Protein 6XD8 (pdb70)

Solvent-accessible surface area: 10687 Å² total

CATH classification: 3.10.50.40

B-factor: mean 24.96, std 9.46, range [11.81, 74.87]

Structure (mmCIF, N/CA/C/O backbone):
data_6XD8
#
_entry.id   6XD8
#
_cell.length_a   48.889
_cell.length_b   107.344
_cell.length_c   31.698
_cell.angle_alpha   90.000
_cell.angle_beta   90.000
_cell.angle_gamma   90.000
#
_symmetry.space_group_name_H-M   'P 21 21 2'
#
loop_
_entity.id
_entity.type
_entity.pdbx_description
1 polymer 'Foldase protein PrsA 1'
2 water water
#
loop_
_atom_site.group_PDB
_atom_site.id
_atom_site.type_symbol
_atom_site.label_atom_id
_atom_site.label_alt_id
_atom_site.label_comp_id
_atom_site.label_asym_id
_atom_site.label_entity_id
_atom_site.label_seq_id
_atom_site.pdbx_PDB_ins_code
_atom_site.Cartn_x
_atom_site.Cartn_y
_atom_site.Cartn_z
_atom_site.occupancy
_atom_site.B_iso_or_equiv
_atom_site.auth_seq_id
_atom_site.auth_comp_id
_atom_site.auth_asym_id
_atom_site.auth_atom_id
_atom_site.pdbx_PDB_model_num
ATOM 17 N N . LYS A 1 2 ? 13.081 31.321 21.016 1.00 26.71 130 LYS A N 1
ATOM 18 C CA . LYS A 1 2 ? 12.821 30.015 20.429 1.00 24.52 130 LYS A CA 1
ATOM 19 C C . LYS A 1 2 ? 11.354 29.632 20.570 1.00 23.22 130 LYS A C 1
ATOM 20 O O . LYS A 1 2 ? 10.679 30.057 21.503 1.00 25.19 130 LYS A O 1
ATOM 26 N N . PRO A 1 3 ? 10.821 28.795 19.652 1.00 21.96 131 PRO A N 1
ATOM 27 C CA . PRO A 1 3 ? 9.452 28.311 19.775 1.00 20.44 131 PRO A CA 1
ATOM 28 C C . PRO A 1 3 ? 9.342 27.414 21.013 1.00 18.19 131 PRO A C 1
ATOM 29 O O . PRO A 1 3 ? 10.323 26.798 21.388 1.00 17.74 131 PRO A O 1
ATOM 33 N N . GLU A 1 4 ? 8.174 27.398 21.647 1.00 18.51 132 GLU A N 1
ATOM 34 C CA . GLU A 1 4 ? 8.004 26.513 22.821 1.00 19.23 132 GLU A CA 1
ATOM 35 C C . GLU A 1 4 ? 7.935 25.057 22.354 1.00 16.00 132 GLU A C 1
ATOM 36 O O . GLU A 1 4 ? 7.372 24.768 21.268 1.00 17.42 132 GLU A O 1
ATOM 42 N N . ILE A 1 5 ? 8.552 24.183 23.139 1.00 13.83 133 ILE A N 1
ATOM 43 C CA . ILE A 1 5 ? 8.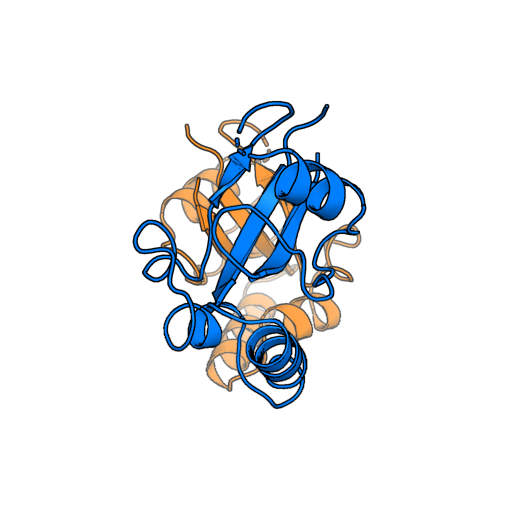492 22.717 22.915 1.00 14.23 133 ILE A CA 1
ATOM 44 C C . ILE A 1 5 ? 7.970 22.085 24.203 1.00 12.98 133 ILE A C 1
ATOM 45 O O . ILE A 1 5 ? 8.016 22.740 25.264 1.00 16.56 133 ILE A O 1
ATOM 50 N N . LYS A 1 6 ? 7.469 20.865 24.094 1.00 12.15 134 LYS A N 1
ATOM 51 C CA . LYS A 1 6 ? 6.994 20.110 25.273 1.00 12.41 134 LYS A CA 1
ATOM 52 C C . LYS A 1 6 ? 7.917 18.904 25.394 1.00 11.93 134 LYS A C 1
ATOM 53 O O . LYS A 1 6 ? 8.214 18.279 24.353 1.00 13.24 134 LYS A O 1
ATOM 59 N N . ALA A 1 7 ? 8.387 18.618 26.601 1.00 12.30 135 ALA A N 1
ATOM 60 C CA . ALA A 1 7 ? 9.308 17.478 26.768 1.00 12.09 135 ALA A CA 1
ATOM 61 C C . ALA A 1 7 ? 9.040 16.760 28.085 1.00 11.81 135 ALA A C 1
ATOM 62 O O . ALA A 1 7 ? 8.436 17.348 29.002 1.00 13.70 135 ALA A O 1
ATOM 64 N N . SER A 1 8 ? 9.449 15.496 28.108 1.00 12.14 136 SER A N 1
ATOM 65 C CA . SER A 1 8 ? 9.454 14.662 29.324 1.00 13.31 136 SER A CA 1
ATOM 66 C C . SER A 1 8 ? 10.910 14.311 29.604 1.00 12.16 136 SER A C 1
ATOM 67 O O . SER A 1 8 ? 11.723 14.345 28.666 1.00 12.64 136 SER A O 1
ATOM 70 N N . HIS A 1 9 ? 11.218 13.970 30.846 1.00 12.67 137 HIS A N 1
ATOM 71 C CA . HIS A 1 9 ? 12.595 13.500 31.114 1.00 12.20 137 HIS A CA 1
ATOM 72 C C . HIS A 1 9 ? 12.587 12.492 32.251 1.00 13.62 137 HIS A C 1
ATOM 73 O O . HIS A 1 9 ? 11.575 12.385 32.964 1.00 15.08 137 HIS A O 1
ATOM 80 N N . ILE A 1 10 ? 13.683 11.753 32.322 1.00 14.31 138 ILE A N 1
ATOM 81 C CA . ILE A 1 10 ? 13.980 10.795 33.417 1.00 14.86 138 ILE A CA 1
ATOM 82 C C . ILE A 1 10 ? 15.328 11.255 33.967 1.00 14.05 138 ILE A C 1
ATOM 83 O O . ILE A 1 10 ? 16.308 11.241 33.196 1.00 16.08 138 ILE A O 1
ATOM 88 N N . LEU A 1 11 ? 15.348 11.706 35.222 1.00 15.88 139 LEU A N 1
ATOM 89 C CA . LEU A 1 11 ? 16.590 12.228 35.861 1.00 16.32 139 LEU A CA 1
ATOM 90 C C . LEU A 1 11 ? 17.198 11.135 36.737 1.00 17.42 139 LEU A C 1
ATOM 91 O O . LEU A 1 11 ? 16.500 10.676 37.644 1.00 18.52 139 LEU A O 1
ATOM 96 N N . VAL A 1 12 ? 18.446 10.750 36.459 1.00 18.64 140 VAL A N 1
ATOM 97 C CA . VAL A 1 12 ? 19.137 9.691 37.254 1.00 20.62 140 VAL A CA 1
ATOM 98 C C . VAL A 1 12 ? 20.463 10.242 37.804 1.00 21.69 140 VAL A C 1
ATOM 99 O O . VAL A 1 12 ? 20.882 11.345 37.398 1.00 20.99 140 VAL A O 1
ATOM 103 N N . LYS A 1 13 ? 21.093 9.499 38.710 1.00 23.52 141 LYS A N 1
ATOM 104 C CA . LYS A 1 13 ? 22.297 9.996 39.425 1.00 25.88 141 LYS A CA 1
ATOM 105 C C . LYS A 1 13 ? 23.601 9.754 38.647 1.00 24.69 141 LYS A C 1
ATOM 106 O O . LYS A 1 13 ? 24.584 10.442 38.980 1.00 27.36 141 LYS A O 1
ATOM 112 N N . ASP A 1 14 ? 23.629 8.844 37.665 1.00 25.37 142 ASP A N 1
ATOM 113 C CA . ASP A 1 14 ? 24.908 8.543 36.955 1.00 27.02 142 ASP A CA 1
ATOM 114 C C . ASP A 1 14 ? 24.640 8.169 35.487 1.00 26.02 142 ASP A C 1
ATOM 115 O O . ASP A 1 14 ? 23.477 7.846 35.158 1.00 24.03 142 ASP A O 1
ATOM 120 N N . GLU A 1 15 ? 25.685 8.226 34.643 1.00 25.47 143 GLU A N 1
ATOM 121 C CA . GLU A 1 15 ? 25.551 8.006 33.171 1.00 26.08 143 GLU A CA 1
ATOM 122 C C . GLU A 1 15 ? 25.234 6.541 32.852 1.00 26.70 143 GLU A C 1
ATOM 123 O O . GLU A 1 15 ? 24.470 6.309 31.898 1.00 26.26 143 GLU A O 1
ATOM 129 N N . ALA A 1 16 ? 25.825 5.592 33.581 1.00 29.72 144 ALA A N 1
ATOM 130 C CA . ALA A 1 16 ? 25.540 4.161 33.313 1.00 33.15 144 ALA A CA 1
ATOM 131 C C . ALA A 1 16 ? 24.043 3.894 33.513 1.00 30.92 144 ALA A C 1
ATOM 132 O O . ALA A 1 16 ? 23.451 3.142 32.699 1.00 34.40 144 ALA A O 1
ATOM 134 N N . THR A 1 17 ? 23.448 4.504 34.544 1.00 28.58 145 THR A N 1
ATOM 135 C CA . THR A 1 17 ? 22.003 4.297 34.826 1.00 25.82 145 THR A CA 1
ATOM 136 C C . THR A 1 17 ? 21.188 4.924 33.691 1.00 22.52 145 THR A C 1
ATOM 137 O O . THR A 1 17 ? 20.163 4.337 33.302 1.00 24.72 145 THR A O 1
ATOM 141 N N . ALA A 1 18 ? 21.638 6.069 33.174 1.00 22.01 146 ALA A N 1
ATOM 142 C CA . ALA A 1 18 ? 20.925 6.735 32.059 1.00 21.03 146 ALA A CA 1
ATOM 143 C C . ALA A 1 18 ? 20.981 5.844 30.806 1.00 21.62 146 ALA A C 1
ATOM 144 O O . ALA A 1 18 ? 19.946 5.711 30.144 1.00 23.17 146 ALA A O 1
ATOM 146 N N . LYS A 1 19 ? 22.144 5.264 30.489 1.00 23.29 147 LYS A N 1
ATOM 147 C CA . LYS A 1 19 ? 22.260 4.371 29.297 1.00 25.78 147 LYS A CA 1
ATOM 148 C C . LYS A 1 19 ? 21.352 3.143 29.485 1.00 25.64 147 LYS A C 1
ATOM 149 O O . LYS A 1 19 ? 20.739 2.696 28.484 1.00 25.24 147 LYS A O 1
ATOM 155 N N . LYS A 1 20 ? 21.256 2.633 30.718 1.00 25.17 148 LYS A N 1
ATOM 156 C CA . LYS A 1 20 ? 20.388 1.468 31.033 1.00 27.23 148 LYS A CA 1
ATOM 157 C C . LYS A 1 20 ? 18.926 1.852 30.780 1.00 21.18 148 LYS A C 1
ATOM 158 O O . LYS A 1 20 ? 18.211 1.051 30.150 1.00 22.68 148 LYS A O 1
ATOM 164 N N . VAL A 1 21 ? 18.498 3.023 31.265 1.00 20.20 149 VAL A N 1
ATOM 165 C CA . VAL A 1 21 ? 17.098 3.510 31.049 1.00 20.63 149 VAL A CA 1
ATOM 166 C C . VAL A 1 21 ? 16.831 3.602 29.541 1.00 19.16 149 VAL A C 1
ATOM 167 O O . VAL A 1 21 ? 15.772 3.114 29.088 1.00 19.56 149 VAL A O 1
ATOM 171 N N . LYS A 1 22 ? 17.764 4.197 28.797 1.00 19.57 150 LYS A N 1
ATOM 172 C CA . LYS A 1 22 ? 17.639 4.364 27.323 1.00 21.51 150 LYS A CA 1
ATOM 173 C C . LYS A 1 22 ? 17.437 2.993 26.662 1.00 20.99 150 LYS A C 1
ATOM 174 O O . LYS A 1 22 ? 16.562 2.877 25.782 1.00 22.73 150 LYS A O 1
ATOM 180 N N . GLU A 1 23 ? 18.201 1.986 27.087 1.00 23.24 151 GLU A N 1
ATOM 181 C CA . GLU A 1 23 ? 18.098 0.642 26.463 1.00 24.34 151 GLU A CA 1
ATOM 182 C C . GLU A 1 23 ? 16.763 -0.020 26.839 1.00 22.12 151 GLU A C 1
ATOM 183 O O . GLU A 1 23 ? 16.155 -0.677 25.970 1.00 22.30 151 GLU A O 1
ATOM 189 N N A GLU A 1 24 ? 16.316 0.164 28.086 0.60 19.83 152 GLU A N 1
ATOM 190 N N B GLU A 1 24 ? 16.311 0.173 28.083 0.40 20.88 152 GLU A N 1
ATOM 191 C CA A GLU A 1 24 ? 15.045 -0.451 28.559 0.60 19.96 152 GLU A CA 1
ATOM 192 C CA B GLU A 1 24 ? 15.047 -0.458 28.550 0.40 21.16 152 GLU A CA 1
ATOM 193 C C A GLU A 1 24 ? 13.847 0.141 27.800 0.60 18.90 152 GLU A C 1
ATOM 194 C C B GLU A 1 24 ? 13.848 0.135 27.794 0.40 19.42 152 GLU A C 1
ATOM 195 O O A GLU A 1 24 ? 12.823 -0.557 27.697 0.60 19.39 152 GLU A O 1
ATOM 196 O O B GLU A 1 24 ? 12.825 -0.566 27.686 0.40 19.60 152 GLU A O 1
ATOM 207 N N . LEU A 1 25 ? 13.964 1.370 27.290 1.00 18.55 153 LEU A N 1
ATOM 208 C CA . LEU A 1 25 ? 12.853 1.991 26.509 1.00 18.79 153 LEU A CA 1
ATOM 209 C C . LEU A 1 25 ? 12.597 1.177 25.231 1.00 19.30 153 LEU A C 1
ATOM 210 O O . LEU A 1 25 ? 11.480 1.272 24.683 1.00 20.66 153 LEU A O 1
ATOM 215 N N . GLY A 1 26 ? 13.592 0.408 24.780 1.00 19.14 154 GLY A N 1
ATOM 216 C CA . GLY A 1 26 ? 13.433 -0.433 23.576 1.00 20.14 154 GLY A CA 1
ATOM 217 C C . GLY A 1 26 ? 13.208 -1.894 23.927 1.00 20.27 154 GLY A C 1
ATOM 218 O O . GLY A 1 26 ? 13.246 -2.735 22.999 1.00 22.07 154 GLY A O 1
ATOM 219 N N . GLN A 1 27 ? 12.968 -2.188 25.210 1.00 20.23 155 GLN A N 1
ATOM 220 C CA . GLN A 1 27 ? 12.767 -3.587 25.674 1.00 22.43 155 GLN A CA 1
ATOM 221 C C . GLN A 1 27 ? 11.319 -3.835 26.122 1.00 22.24 155 GLN A C 1
ATOM 222 O O . GLN A 1 27 ? 11.075 -4.894 26.748 1.00 23.07 155 GLN A O 1
ATOM 228 N N . GLY A 1 28 ? 10.382 -2.945 25.775 1.00 22.16 156 GLY A N 1
ATOM 229 C CA . GLY A 1 28 ? 8.956 -3.184 26.080 1.00 23.08 156 GLY A CA 1
ATOM 230 C C . GLY A 1 28 ? 8.375 -2.269 27.146 1.00 24.83 156 GLY A C 1
ATOM 231 O O . GLY A 1 28 ? 7.144 -2.312 27.313 1.00 29.04 156 GLY A O 1
ATOM 232 N N . LYS A 1 29 ? 9.207 -1.482 27.841 1.00 26.68 157 LYS A N 1
ATOM 233 C CA . LYS A 1 29 ? 8.723 -0.559 28.903 1.00 26.96 157 LYS A CA 1
ATOM 234 C C . LYS A 1 29 ? 8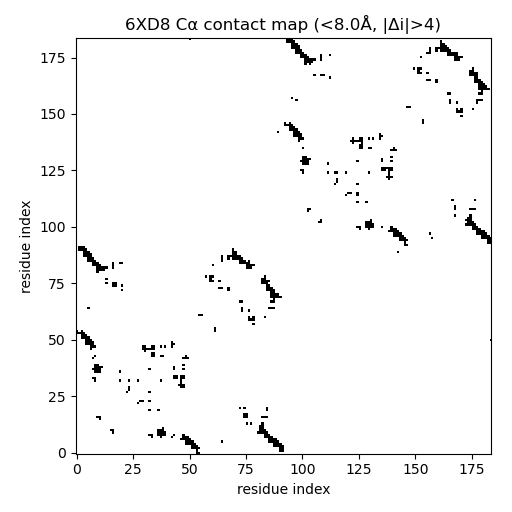.436 0.824 28.312 1.00 25.79 157 LYS A C 1
ATOM 235 O O . LYS A 1 29 ? 9.205 1.269 27.431 1.00 27.06 157 LYS A O 1
ATOM 241 N N . SER A 1 30 ? 7.377 1.477 28.802 1.00 24.08 158 SER A N 1
ATOM 242 C CA . SER A 1 30 ? 6.994 2.830 28.324 1.00 20.61 158 SER A CA 1
ATOM 243 C C . SER A 1 30 ? 7.828 3.899 29.037 1.00 19.98 158 SER A C 1
ATOM 244 O O . SER A 1 30 ? 8.335 3.648 30.151 1.00 21.06 158 SER A O 1
ATOM 247 N N . PHE A 1 31 ? 7.928 5.066 28.417 1.00 17.98 159 PHE A N 1
ATOM 248 C CA . PHE A 1 31 ? 8.657 6.200 29.031 1.00 16.71 159 PHE A CA 1
ATOM 249 C C . PHE A 1 31 ? 7.995 6.552 30.367 1.00 15.47 159 PHE A C 1
ATOM 250 O O . PHE A 1 31 ? 8.710 6.767 31.365 1.00 17.50 159 PHE A O 1
ATOM 258 N N . GLU A 1 32 ? 6.658 6.571 30.384 1.00 17.06 160 GLU A N 1
ATOM 259 C CA . GLU A 1 32 ? 5.894 6.953 31.604 1.00 18.16 160 GLU A CA 1
ATOM 260 C C . GLU A 1 32 ? 6.196 5.954 32.730 1.00 18.07 160 GLU A C 1
ATOM 261 O O . GLU A 1 32 ? 6.383 6.401 33.873 1.00 20.33 160 GLU A O 1
ATOM 267 N N . GLU A 1 33 ? 6.251 4.653 32.417 1.00 21.66 161 GLU A N 1
ATOM 268 C CA . GLU A 1 33 ? 6.548 3.614 33.444 1.00 24.27 161 GLU A CA 1
ATOM 269 C C . GLU A 1 33 ? 7.989 3.774 33.953 1.00 23.37 161 GLU A C 1
ATOM 270 O O . GLU A 1 33 ? 8.196 3.690 35.177 1.00 23.60 161 GLU A O 1
ATOM 276 N N . LEU A 1 34 ? 8.944 4.002 33.047 1.00 19.48 162 LEU A N 1
ATOM 277 C CA . LEU A 1 34 ? 10.369 4.122 33.460 1.00 19.40 162 LEU A CA 1
ATOM 278 C C . LEU A 1 34 ? 10.586 5.418 34.248 1.00 19.14 162 LEU A C 1
ATOM 279 O O . LEU A 1 34 ? 11.465 5.419 35.129 1.00 18.87 162 LEU A O 1
ATOM 284 N N . ALA A 1 35 ? 9.826 6.477 33.952 1.00 17.37 163 ALA A N 1
ATOM 285 C CA . ALA A 1 35 ? 9.974 7.721 34.738 1.00 17.24 163 ALA A CA 1
ATOM 286 C C . ALA A 1 35 ? 9.586 7.443 36.196 1.00 19.78 163 ALA A C 1
ATOM 287 O O . ALA A 1 35 ? 10.335 7.837 37.098 1.00 18.58 163 ALA A O 1
ATOM 289 N N . LYS A 1 36 ? 8.477 6.729 36.408 1.00 20.36 164 LYS A N 1
ATOM 290 C CA A LYS A 1 36 ? 7.994 6.413 37.779 0.50 22.95 164 LYS A CA 1
ATOM 291 C CA B LYS A 1 36 ? 7.990 6.408 37.777 0.50 22.95 164 LYS A CA 1
ATOM 292 C C . LYS A 1 36 ? 9.039 5.547 38.498 1.00 22.41 164 LYS A C 1
ATOM 293 O O . LYS A 1 36 ? 9.297 5.808 39.687 1.00 25.20 164 LYS A O 1
ATOM 304 N N . GLN A 1 37 ? 9.633 4.585 37.781 1.00 22.68 165 GLN A N 1
ATOM 305 C CA . GLN A 1 37 ? 10.622 3.634 38.367 1.00 23.63 165 GLN A CA 1
ATOM 306 C C . GLN A 1 37 ? 12.005 4.239 38.648 1.00 23.45 165 GLN A C 1
ATOM 307 O O . GLN A 1 37 ? 12.611 3.844 39.669 1.00 24.96 165 GLN A O 1
ATOM 313 N N . TYR A 1 38 ? 12.510 5.111 37.774 1.00 20.96 166 TYR A N 1
ATOM 314 C CA . TYR A 1 38 ? 13.918 5.585 37.877 1.00 21.90 166 TYR A CA 1
ATOM 315 C C . TYR A 1 38 ? 14.078 7.084 38.169 1.00 20.55 166 TYR A C 1
ATOM 316 O O . TYR A 1 38 ? 15.141 7.443 38.729 1.00 22.00 166 TYR A O 1
ATOM 325 N N . SER A 1 39 ? 13.114 7.932 37.786 1.00 18.47 167 SER A N 1
ATOM 326 C CA . SER A 1 39 ? 13.374 9.397 37.867 1.00 19.38 167 SER A CA 1
ATOM 327 C C . SER A 1 39 ? 13.534 9.901 39.306 1.00 22.44 167 SER A C 1
ATOM 328 O O . SER A 1 39 ? 12.728 9.527 40.178 1.00 23.21 167 SER A O 1
ATOM 331 N N . GLU A 1 40 ? 14.527 10.775 39.497 1.00 21.66 168 GLU A N 1
ATOM 332 C CA . GLU A 1 40 ? 14.823 11.442 40.792 1.00 24.79 168 GLU A CA 1
ATOM 333 C C . GLU A 1 40 ? 14.134 12.814 40.825 1.00 22.99 168 GLU A C 1
ATOM 334 O O . GLU A 1 40 ? 14.244 13.495 41.863 1.00 28.51 168 GLU A O 1
ATOM 340 N N . ASP A 1 41 ? 13.460 13.209 39.735 1.00 20.36 169 ASP A N 1
ATOM 341 C CA . ASP A 1 41 ? 12.779 14.534 39.685 1.00 20.43 169 ASP A CA 1
ATOM 342 C C . ASP A 1 41 ? 11.380 14.392 40.297 1.00 20.17 169 ASP A C 1
ATOM 343 O O . ASP A 1 41 ? 10.466 13.946 39.588 1.00 21.46 169 ASP A O 1
ATOM 348 N N . THR A 1 42 ? 11.224 14.805 41.557 1.00 24.51 170 THR A N 1
ATOM 349 C CA . THR A 1 42 ? 9.933 14.667 42.286 1.00 26.69 170 THR A CA 1
ATOM 350 C C . THR A 1 42 ? 8.794 15.369 41.533 1.00 26.85 170 THR A C 1
ATOM 351 O O . THR A 1 42 ? 7.676 14.823 41.521 1.00 33.51 170 THR A O 1
ATOM 355 N N . GLY A 1 43 ? 9.079 16.518 40.917 1.00 29.19 171 GLY A N 1
ATOM 356 C CA . GLY A 1 43 ? 8.049 17.333 40.246 1.00 29.91 171 GLY A CA 1
ATOM 357 C C . GLY A 1 43 ? 7.491 16.718 38.971 1.00 29.04 171 GLY A C 1
ATOM 358 O O . GLY A 1 43 ? 6.442 17.213 38.517 1.00 36.11 171 GLY A O 1
ATOM 359 N N . SER A 1 44 ? 8.123 15.675 38.413 1.00 23.74 172 SER A N 1
ATOM 360 C CA . SER A 1 44 ? 7.622 15.121 37.125 1.00 19.55 172 SER A CA 1
ATOM 361 C C . SER A 1 44 ? 7.532 13.589 37.140 1.00 19.94 172 SER A C 1
ATOM 362 O O . SER A 1 44 ? 6.898 13.051 36.222 1.00 19.83 172 SER A O 1
ATOM 365 N N . LYS A 1 45 ? 8.109 12.916 38.140 1.00 18.85 173 LYS A N 1
ATOM 366 C CA . LYS A 1 45 ? 8.111 11.423 38.130 1.00 22.77 173 LYS A CA 1
ATOM 367 C C . LYS A 1 45 ? 6.684 10.870 38.283 1.00 23.93 173 LYS A C 1
ATOM 368 O O . LYS A 1 45 ? 6.478 9.723 37.871 1.00 27.28 173 LYS A O 1
ATOM 374 N N . GLU A 1 46 ? 5.748 11.665 38.818 1.00 25.84 174 GLU A N 1
ATOM 375 C CA . GLU A 1 46 ? 4.328 11.267 39.046 1.00 28.34 174 GLU A CA 1
ATOM 376 C C . GLU A 1 46 ? 3.474 11.674 37.837 1.00 26.29 174 GLU A C 1
ATOM 377 O O . GLU A 1 46 ? 2.244 11.457 37.891 1.00 27.94 174 GLU A O 1
ATOM 383 N N . LYS A 1 47 ? 4.107 12.245 36.804 1.00 21.99 175 LYS A N 1
ATOM 384 C CA . LYS A 1 47 ?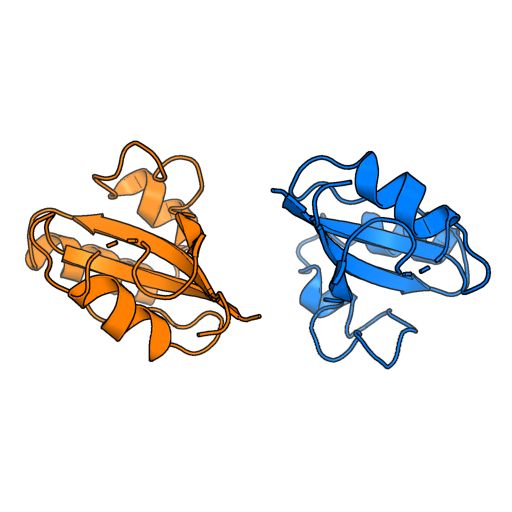 3.418 12.737 35.578 1.00 22.45 175 LYS A CA 1
ATOM 385 C C . LYS A 1 47 ? 4.049 12.111 34.328 1.00 18.54 175 LYS A C 1
ATOM 386 O O . LYS A 1 47 ? 4.034 12.777 33.265 1.00 19.14 175 LYS A O 1
ATOM 392 N N . GLY A 1 48 ? 4.615 10.907 34.448 1.00 20.13 176 GLY A N 1
ATOM 393 C CA . GLY A 1 48 ? 5.260 10.271 33.285 1.00 20.09 176 GLY A CA 1
ATOM 394 C C . GLY A 1 48 ? 6.502 11.031 32.834 1.00 18.09 176 GLY A C 1
ATOM 395 O O . GLY A 1 48 ? 6.951 10.791 31.699 1.00 23.32 176 GLY A O 1
ATOM 396 N N . GLY A 1 49 ? 7.049 11.893 33.700 1.00 18.41 177 GLY A N 1
ATOM 397 C CA . GLY A 1 49 ? 8.255 12.685 33.380 1.00 18.28 177 GLY A CA 1
ATOM 398 C C . GLY A 1 49 ? 7.944 13.976 32.633 1.00 15.26 177 GLY A C 1
ATOM 399 O O . GLY A 1 49 ? 8.894 14.700 32.288 1.00 14.39 177 GLY A O 1
ATOM 400 N N . ASP A 1 50 ? 6.667 14.288 32.429 1.00 15.46 178 ASP A N 1
ATOM 401 C CA . ASP A 1 50 ? 6.292 15.505 31.655 1.00 15.08 178 ASP A CA 1
ATOM 402 C C . ASP A 1 50 ? 6.732 16.782 32.382 1.00 15.64 178 ASP A C 1
ATOM 403 O O . ASP A 1 50 ? 6.450 16.913 33.586 1.00 18.25 178 ASP A O 1
ATOM 408 N N . LEU A 1 51 ? 7.363 17.700 31.640 1.00 14.75 179 LEU A N 1
ATOM 409 C CA . LEU A 1 51 ? 7.818 19.015 32.169 1.00 14.67 179 LEU A CA 1
ATOM 410 C C . LEU A 1 51 ? 6.916 20.124 31.630 1.00 15.39 179 LEU A C 1
ATOM 411 O O . LEU A 1 51 ? 7.102 21.279 32.037 1.00 17.71 179 LEU A O 1
ATOM 416 N N . GLY A 1 52 ? 5.998 19.779 30.727 1.00 16.65 180 GLY A N 1
ATOM 417 C CA . GLY A 1 52 ? 5.116 20.785 30.112 1.00 16.56 180 GLY A CA 1
ATOM 418 C C . GLY A 1 52 ? 5.820 21.554 29.006 1.00 14.03 180 GLY A C 1
ATOM 419 O O . GLY A 1 52 ? 6.914 21.139 28.579 1.00 13.52 180 GLY A O 1
ATOM 420 N N . P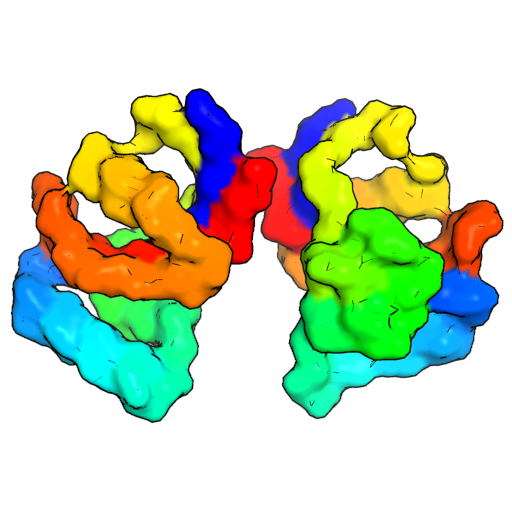HE A 1 53 ? 5.169 22.601 28.511 1.00 15.73 181 PHE A N 1
ATOM 421 C CA . PHE A 1 53 ? 5.731 23.471 27.451 1.00 15.21 181 PHE A CA 1
ATOM 422 C C . PHE A 1 53 ? 6.731 24.446 28.053 1.00 15.65 181 PHE A C 1
ATOM 423 O O . PHE A 1 53 ? 6.465 25.015 29.142 1.00 17.74 181 PHE A O 1
ATOM 431 N N . PHE A 1 54 ? 7.826 24.660 27.331 1.00 15.62 182 PHE A N 1
ATOM 432 C CA . PHE A 1 54 ? 8.827 25.661 27.772 1.00 15.86 182 PHE A CA 1
ATOM 433 C C . PHE A 1 54 ? 9.562 26.219 26.557 1.00 16.00 182 PHE A C 1
ATOM 434 O O . PHE A 1 54 ? 9.584 25.565 25.494 1.00 15.53 182 PHE A O 1
ATOM 442 N N . GLY A 1 55 ? 10.116 27.418 26.728 1.00 17.20 183 GLY A N 1
ATOM 443 C CA . GLY A 1 55 ? 10.939 28.067 25.697 1.00 17.64 183 GLY A CA 1
ATOM 444 C C . GLY A 1 55 ? 12.337 28.352 26.208 1.00 17.75 183 GLY A C 1
ATOM 445 O O . GLY A 1 55 ? 12.742 27.761 27.234 1.00 18.17 183 GLY A O 1
ATOM 446 N N . ALA A 1 56 ? 13.037 29.262 25.532 1.00 20.44 184 ALA A N 1
ATOM 447 C CA . ALA A 1 56 ? 14.428 29.596 25.908 1.00 22.83 184 ALA A CA 1
ATOM 448 C C . ALA A 1 56 ? 14.474 30.188 27.320 1.00 22.57 184 ALA A C 1
ATOM 449 O O . ALA A 1 56 ? 13.559 30.959 27.677 1.00 24.51 184 ALA A O 1
ATOM 451 N N . GLY A 1 57 ? 15.481 29.782 28.099 1.00 22.70 185 GLY A N 1
ATOM 452 C CA . GLY A 1 57 ? 15.739 30.341 29.440 1.00 24.67 185 GLY A CA 1
ATOM 453 C C . GLY A 1 57 ? 14.843 29.787 30.535 1.00 24.14 185 GLY A C 1
ATOM 454 O O . GLY A 1 57 ? 14.935 30.301 31.668 1.00 29.23 185 GLY A O 1
ATOM 455 N N . LYS A 1 58 ? 14.030 28.770 30.241 1.00 23.88 186 LYS A N 1
ATOM 456 C CA . LYS A 1 58 ? 13.124 28.191 31.272 1.00 24.27 186 LYS A CA 1
ATOM 457 C C . LYS A 1 58 ? 13.799 27.013 31.980 1.00 27.98 186 LYS A C 1
ATOM 458 O O . LYS A 1 58 ? 13.517 26.780 33.150 1.00 27.05 186 LYS A O 1
ATOM 472 N N . VAL A 1 60 ? 17.598 24.685 32.668 1.00 20.51 188 VAL A N 1
ATOM 473 C CA . VAL A 1 60 ? 19.045 24.860 32.716 1.00 19.93 188 VAL A CA 1
ATOM 474 C C . VAL A 1 60 ? 19.620 24.661 31.306 1.00 18.21 188 VAL A C 1
ATOM 475 O O . VAL A 1 60 ? 19.097 23.826 30.562 1.00 16.22 188 VAL A O 1
ATOM 479 N N . LYS A 1 61 ? 20.689 25.391 30.988 1.00 21.12 189 LYS A N 1
ATOM 480 C CA . LYS A 1 61 ? 21.301 25.420 29.629 1.00 23.11 189 LYS A CA 1
ATOM 481 C C . LYS A 1 61 ? 21.581 24.019 29.075 1.00 22.40 189 LYS A C 1
ATOM 482 O O . LYS A 1 61 ? 21.235 23.781 27.905 1.00 21.84 189 LYS A O 1
ATOM 488 N N . GLU A 1 62 ? 22.223 23.149 29.857 1.00 21.13 190 GLU A N 1
ATOM 489 C CA . GLU A 1 62 ? 22.584 21.797 29.347 1.00 21.14 190 GLU A CA 1
ATOM 490 C C . GLU A 1 62 ? 21.318 21.070 28.867 1.00 18.57 190 GLU A C 1
ATOM 491 O O . GLU A 1 62 ? 21.372 20.388 27.825 1.00 18.93 190 GLU A O 1
ATOM 497 N N . PHE A 1 63 ? 20.216 21.231 29.599 1.00 17.07 191 PHE A N 1
ATOM 498 C CA . PHE A 1 63 ? 18.943 20.554 29.248 1.00 15.84 191 PHE A CA 1
ATOM 499 C C . PHE A 1 63 ? 18.343 21.220 28.003 1.00 14.94 191 PHE A C 1
ATOM 500 O O . PHE A 1 63 ? 17.958 20.521 27.045 1.00 14.86 191 PHE A O 1
ATOM 508 N N . GLU A 1 64 ? 18.286 22.549 28.015 1.00 15.30 192 GLU A N 1
ATOM 509 C CA . GLU A 1 64 ? 17.717 23.314 26.877 1.00 15.72 192 GLU A CA 1
ATOM 510 C C . GLU A 1 64 ? 18.472 22.965 25.590 1.00 15.41 192 GLU A C 1
ATOM 511 O O . GLU A 1 64 ? 17.812 22.676 24.581 1.00 17.50 192 GLU A O 1
ATOM 517 N N . ASP A 1 65 ? 19.803 23.030 25.622 1.00 16.94 193 ASP A N 1
ATOM 518 C CA . ASP A 1 65 ? 20.617 22.764 24.405 1.00 20.23 193 ASP A CA 1
ATOM 519 C C . ASP A 1 65 ? 20.293 21.379 23.838 1.00 20.19 193 ASP A C 1
ATOM 520 O O . ASP A 1 65 ? 20.097 21.276 22.615 1.00 20.14 193 ASP A O 1
ATOM 525 N N . ALA A 1 66 ? 20.263 20.357 24.695 1.00 18.28 194 ALA A N 1
ATOM 526 C CA . ALA A 1 66 ? 20.003 18.976 24.225 1.00 18.71 194 ALA A CA 1
ATOM 527 C C . AL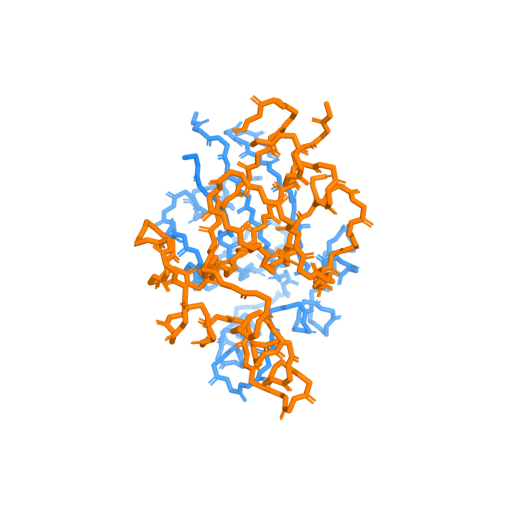A A 1 66 ? 18.574 18.852 23.690 1.00 18.03 194 ALA A C 1
ATOM 528 O O . ALA A 1 66 ? 18.379 18.214 22.642 1.00 20.21 194 ALA A O 1
ATOM 530 N N . ALA A 1 67 ? 17.614 19.457 24.384 1.00 14.39 195 ALA A N 1
ATOM 531 C CA . ALA A 1 67 ? 16.196 19.298 23.992 1.00 13.78 195 ALA A CA 1
ATOM 532 C C . ALA A 1 67 ? 15.945 19.920 22.614 1.00 14.47 195 ALA A C 1
ATOM 533 O O . ALA A 1 67 ? 15.203 19.308 21.819 1.00 16.53 195 ALA A O 1
ATOM 535 N N . TYR A 1 68 ? 16.562 21.068 22.326 1.00 16.34 196 TYR A N 1
ATOM 536 C CA . TYR A 1 68 ? 16.293 21.770 21.040 1.00 16.77 196 TYR A CA 1
ATOM 537 C C . TYR A 1 68 ? 17.018 21.098 19.865 1.00 20.23 196 TYR A C 1
ATOM 538 O O . TYR A 1 68 ? 16.738 21.494 18.721 1.00 23.97 196 TYR A O 1
ATOM 547 N N . LYS A 1 69 ? 17.877 20.110 20.137 1.00 20.37 197 LYS A N 1
ATOM 548 C CA . LYS A 1 69 ? 18.569 19.347 19.064 1.00 22.61 197 LYS A CA 1
ATOM 549 C C . LYS A 1 69 ? 17.760 18.090 18.717 1.00 20.55 197 LYS A C 1
ATOM 550 O O . LYS A 1 69 ? 18.045 17.480 17.669 1.00 22.89 197 LYS A O 1
ATOM 556 N N . LEU A 1 70 ? 16.787 17.721 19.556 1.00 18.16 198 LEU A N 1
ATOM 557 C CA . LEU A 1 70 ? 16.009 16.474 19.329 1.00 18.06 198 LEU A CA 1
ATOM 558 C C . LEU A 1 70 ? 14.889 16.692 18.309 1.00 18.71 198 LEU A C 1
ATOM 559 O O . LEU A 1 70 ? 14.333 17.810 18.241 1.00 21.57 198 LEU A O 1
ATOM 564 N N . LYS A 1 71 ? 14.591 15.642 17.542 1.00 20.65 199 LYS A N 1
ATOM 565 C CA . LYS A 1 71 ? 13.428 15.637 16.626 1.00 22.57 199 LYS A CA 1
ATOM 566 C C . LYS A 1 71 ? 12.213 15.236 17.472 1.00 20.79 199 LYS A C 1
ATOM 567 O O . LYS A 1 71 ? 12.418 14.731 18.600 1.00 20.72 199 LYS A O 1
ATOM 573 N N . LYS A 1 72 ? 11.002 15.449 16.961 1.00 22.32 200 LYS A N 1
ATOM 574 C CA . LYS A 1 72 ? 9.787 15.077 17.729 1.00 21.15 200 LYS A CA 1
ATOM 575 C C . LYS A 1 72 ? 9.816 13.574 18.059 1.00 20.73 200 LYS A C 1
ATOM 576 O O . LYS A 1 72 ? 10.071 12.762 17.148 1.00 24.16 200 LYS A O 1
ATOM 582 N N . ASP A 1 73 ? 9.588 13.251 19.336 1.00 19.69 201 ASP A N 1
ATOM 583 C CA . ASP A 1 73 ? 9.518 11.870 19.891 1.00 20.99 201 ASP A CA 1
ATOM 584 C C . ASP A 1 73 ? 10.910 11.241 20.009 1.00 19.64 201 ASP A C 1
ATOM 585 O O . ASP A 1 73 ? 10.987 10.117 20.548 1.00 20.42 201 ASP A O 1
ATOM 590 N N . GLU A 1 74 ? 11.962 11.939 19.564 1.00 18.96 202 GLU A N 1
ATOM 591 C CA . GLU A 1 74 ? 13.335 11.386 19.691 1.00 20.08 202 GLU A CA 1
ATOM 592 C C . GLU A 1 74 ? 13.735 11.365 21.170 1.00 18.44 202 GLU A C 1
ATOM 593 O O . GLU A 1 74 ? 13.386 12.313 21.912 1.00 18.40 202 GLU A O 1
ATOM 599 N N . VAL A 1 75 ? 14.413 10.295 21.581 1.00 19.47 203 VAL A N 1
ATOM 600 C CA . VAL A 1 75 ? 14.908 10.165 22.977 1.00 19.42 203 VAL A CA 1
ATOM 601 C C . VAL A 1 75 ? 16.419 10.420 22.959 1.00 17.58 203 VAL A C 1
ATOM 602 O O . VAL A 1 75 ? 17.133 9.808 22.134 1.00 19.75 203 VAL A O 1
ATOM 606 N N . SER A 1 76 ? 16.878 11.296 23.844 1.00 17.06 204 SER A N 1
ATOM 607 C CA . SER A 1 76 ? 18.305 11.691 23.900 1.00 17.75 204 SER A CA 1
ATOM 608 C C . SER A 1 76 ? 19.166 10.578 24.482 1.00 19.83 204 SER A C 1
ATOM 609 O O . SER A 1 76 ? 18.625 9.654 25.123 1.00 19.69 204 SER A O 1
ATOM 612 N N . GLU A 1 77 ? 20.468 10.696 24.228 1.00 21.24 205 GLU A N 1
ATOM 613 C CA . GLU A 1 77 ? 21.480 9.909 24.958 1.00 22.98 205 GLU A CA 1
ATOM 614 C C . GLU A 1 77 ? 21.579 10.601 26.314 1.00 20.70 205 GLU A C 1
ATOM 615 O O . GLU A 1 77 ? 20.936 11.628 26.527 1.00 18.99 205 GLU A O 1
ATOM 621 N N . PRO A 1 78 ? 22.321 10.061 27.298 1.00 21.05 206 PRO A N 1
ATOM 622 C CA . PRO A 1 78 ? 22.447 10.731 28.593 1.00 20.97 206 PRO A CA 1
ATOM 623 C C . PRO A 1 78 ? 22.964 12.170 28.447 1.00 20.03 206 PRO A C 1
ATOM 624 O O . PRO A 1 78 ? 23.943 12.386 27.747 1.00 23.15 206 PRO A O 1
ATOM 628 N N . VAL A 1 79 ? 22.283 13.107 29.11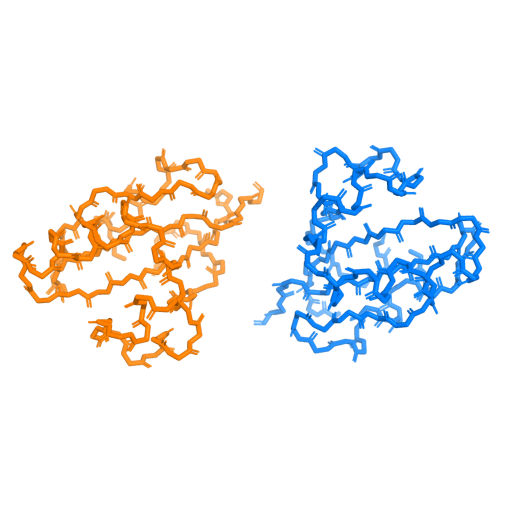0 1.00 17.49 207 VAL A N 1
ATOM 629 C CA . VAL A 1 79 ? 22.645 14.554 29.095 1.00 17.69 207 VAL A CA 1
ATOM 630 C C . VAL A 1 79 ? 23.009 14.948 30.528 1.00 17.43 207 VAL A C 1
ATOM 631 O O . VAL A 1 79 ? 22.137 14.842 31.405 1.00 18.07 207 VAL A O 1
ATOM 635 N N . LYS A 1 80 ? 24.252 15.380 30.749 1.00 19.28 208 LYS A N 1
ATOM 636 C CA . LYS A 1 80 ? 24.688 15.774 32.110 1.00 22.10 208 LYS A CA 1
ATOM 637 C C . LYS A 1 80 ? 24.273 17.221 32.388 1.00 20.73 208 LYS A C 1
ATOM 638 O O . LYS A 1 80 ? 24.437 18.077 31.495 1.00 22.97 208 LYS A O 1
ATOM 644 N N . SER A 1 81 ? 23.728 17.455 33.582 1.00 20.54 209 SER A N 1
ATOM 645 C CA . SER A 1 81 ? 23.425 18.819 34.084 1.00 20.24 209 SER A CA 1
ATOM 646 C C . SER A 1 81 ? 23.858 18.856 35.548 1.00 20.28 209 SER A C 1
ATOM 647 O O . SER A 1 81 ? 24.360 17.820 36.041 1.00 21.92 209 SER A O 1
ATOM 650 N N . GLN A 1 82 ? 23.629 19.984 36.219 1.00 22.12 210 GLN A N 1
ATOM 651 C CA . GLN A 1 82 ? 23.987 20.122 37.655 1.00 26.02 210 GLN A CA 1
ATOM 652 C C . GLN A 1 82 ? 23.070 19.235 38.509 1.00 24.26 210 GLN A C 1
ATOM 653 O O . GLN A 1 82 ? 23.393 19.024 39.689 1.00 28.91 210 GLN A O 1
ATOM 659 N N . PHE A 1 83 ? 21.983 18.724 37.924 1.00 22.77 211 PHE A N 1
ATOM 660 C CA . PHE A 1 83 ? 20.990 17.906 38.673 1.00 24.23 211 PHE A CA 1
ATOM 661 C C . PHE A 1 83 ? 21.290 16.410 38.533 1.00 24.93 211 PHE A C 1
ATOM 662 O O . PHE A 1 83 ? 20.721 15.628 39.321 1.00 25.88 211 PHE A O 1
ATOM 670 N N . GLY A 1 84 ? 22.152 16.037 37.577 1.00 22.81 212 GLY A N 1
ATOM 671 C CA . GLY A 1 84 ? 22.512 14.625 37.330 1.00 23.41 212 GLY A CA 1
ATOM 672 C C . GLY A 1 84 ? 22.513 14.304 35.846 1.00 21.16 212 GLY A C 1
ATOM 673 O O . GLY A 1 84 ? 22.958 15.165 35.065 1.00 27.34 212 GLY A O 1
ATOM 674 N N . TYR A 1 85 ? 21.993 13.131 35.469 1.00 19.48 213 TYR A N 1
ATOM 675 C CA . TYR A 1 85 ? 21.951 12.712 34.046 1.00 18.04 213 TYR A CA 1
ATOM 676 C C . TYR A 1 85 ? 20.494 12.583 33.612 1.00 17.47 213 TYR A C 1
ATOM 677 O O . TYR A 1 85 ? 19.686 11.947 34.329 1.00 18.31 213 TYR A O 1
ATOM 686 N N . HIS A 1 86 ? 20.190 13.178 32.463 1.00 16.03 214 HIS A N 1
ATOM 687 C CA . HIS A 1 86 ? 18.809 13.189 31.935 1.00 14.20 214 HIS A CA 1
ATOM 688 C C . HIS A 1 86 ? 18.650 12.338 30.676 1.00 14.11 214 HIS A C 1
ATOM 689 O O . HIS A 1 86 ? 19.523 12.391 29.793 1.00 16.39 214 HIS A O 1
ATOM 696 N N . ILE A 1 87 ? 17.547 11.600 30.624 1.00 14.33 215 ILE A N 1
ATOM 697 C CA . ILE A 1 87 ? 17.066 10.998 29.351 1.00 14.43 215 ILE A CA 1
ATOM 698 C C . ILE A 1 87 ? 15.882 11.881 28.967 1.00 12.96 215 ILE A C 1
ATOM 699 O O . ILE A 1 87 ? 14.913 11.936 29.756 1.00 14.02 215 ILE A O 1
ATOM 704 N N . ILE A 1 88 ? 16.003 12.586 27.841 1.00 12.82 216 ILE A N 1
ATOM 705 C CA . ILE A 1 88 ? 14.994 13.592 27.410 1.00 12.36 216 ILE A CA 1
ATOM 706 C C . ILE A 1 88 ? 14.201 13.094 26.203 1.00 12.70 216 ILE A C 1
ATOM 707 O O . ILE A 1 88 ? 14.804 12.564 25.258 1.00 14.32 216 ILE A O 1
ATOM 712 N N . LYS A 1 89 ? 12.891 13.326 26.224 1.00 12.57 217 LYS A N 1
ATOM 713 C CA . LYS A 1 89 ? 12.042 13.011 25.051 1.00 13.43 217 LYS A CA 1
ATOM 714 C C . LYS A 1 89 ? 11.221 14.257 24.725 1.00 13.14 217 LYS A C 1
ATOM 715 O O . LYS A 1 89 ? 10.460 14.701 25.605 1.00 13.75 217 LYS A O 1
ATOM 721 N N . VAL A 1 90 ? 11.400 14.804 23.522 1.00 12.60 218 VAL A N 1
ATOM 722 C CA . VAL A 1 90 ? 10.579 15.969 23.090 1.00 12.38 218 VAL A CA 1
ATOM 723 C C . VAL A 1 90 ? 9.284 15.387 22.510 1.00 13.83 218 VAL A C 1
ATOM 724 O O . VAL A 1 90 ? 9.362 14.561 21.571 1.00 17.72 218 VAL A O 1
ATOM 728 N N . THR A 1 91 ? 8.141 15.769 23.086 1.00 13.28 219 THR A N 1
ATOM 729 C CA . THR A 1 91 ? 6.841 15.163 22.706 1.00 14.84 219 THR A CA 1
ATOM 730 C C . THR A 1 91 ? 6.036 16.103 21.803 1.00 14.89 219 THR A C 1
ATOM 731 O O . THR A 1 91 ? 5.064 15.622 21.206 1.00 19.98 219 THR A O 1
ATOM 735 N N . ASP A 1 92 ? 6.415 17.379 21.714 1.00 14.84 220 ASP A N 1
ATOM 736 C CA . ASP A 1 92 ? 5.667 18.303 20.824 1.00 17.75 220 ASP A CA 1
ATOM 737 C C . ASP A 1 92 ? 6.581 19.455 20.397 1.00 14.98 220 ASP A C 1
ATOM 738 O O . ASP A 1 92 ? 7.354 19.952 21.242 1.00 15.20 220 ASP A O 1
ATOM 743 N N . ILE A 1 93 ? 6.464 19.874 19.136 1.00 19.40 221 ILE A N 1
ATOM 744 C CA . ILE A 1 93 ? 7.271 21.004 18.585 1.00 22.69 221 ILE A CA 1
ATOM 745 C C . ILE A 1 93 ? 6.339 21.949 17.818 1.00 30.02 221 ILE A C 1
ATOM 746 O O . ILE A 1 93 ? 5.503 21.442 17.058 1.00 31.46 221 ILE A O 1
ATOM 751 N N . GLU A 1 94 ? 6.496 23.263 18.027 1.00 39.40 222 GLU A N 1
ATOM 752 C CA . GLU A 1 94 ? 5.704 24.314 17.324 1.00 45.77 222 GLU A CA 1
ATOM 753 C C . GLU A 1 94 ? 5.615 23.958 15.833 1.00 43.67 222 GLU A C 1
ATOM 754 O O . GLU A 1 94 ? 4.541 23.659 15.302 1.00 53.07 222 GLU A O 1
ATOM 773 N N . LYS B 1 2 ? -9.499 28.540 26.614 1.00 23.95 130 LYS B N 1
ATOM 774 C CA . LYS B 1 2 ? -9.340 27.214 27.190 1.00 24.71 130 LYS B CA 1
ATOM 775 C C . LYS B 1 2 ? -7.887 26.763 27.081 1.00 22.98 130 LYS B C 1
ATOM 776 O O . LYS B 1 2 ? -7.185 27.135 26.144 1.00 23.21 130 LYS B O 1
ATOM 782 N N . PRO B 1 3 ? -7.394 25.924 28.019 1.00 21.95 131 PRO B N 1
ATOM 783 C CA . PRO B 1 3 ? -6.042 25.383 27.913 1.00 19.87 131 PRO B CA 1
ATOM 784 C C . PRO B 1 3 ? -6.034 24.431 26.708 1.00 18.04 131 PRO B C 1
ATOM 785 O O . PRO B 1 3 ? -7.073 23.863 26.404 1.00 20.81 131 PRO B O 1
ATOM 789 N N . GLU B 1 4 ? -4.884 24.264 26.059 1.00 17.91 132 GLU B N 1
ATOM 790 C CA . GLU B 1 4 ? -4.849 23.396 24.858 1.00 16.79 132 GLU B CA 1
ATOM 791 C C . GLU B 1 4 ? -4.837 21.919 25.260 1.00 16.71 132 GLU B C 1
ATOM 792 O O . GLU B 1 4 ? -4.356 21.585 26.357 1.00 18.67 132 GLU B O 1
ATOM 798 N N . ILE B 1 5 ? -5.403 21.086 24.394 1.00 15.04 133 ILE B N 1
ATOM 799 C CA . ILE B 1 5 ? -5.362 19.607 24.563 1.00 14.42 133 ILE B CA 1
ATOM 800 C C . ILE B 1 5 ? -4.798 19.014 23.275 1.00 13.74 133 ILE B C 1
ATOM 801 O O . ILE B 1 5 ? -4.866 19.684 22.228 1.00 13.52 133 ILE B O 1
ATOM 806 N N . LYS B 1 6 ? -4.240 17.812 23.376 1.00 13.02 134 LYS B N 1
ATOM 807 C CA . LYS B 1 6 ? -3.714 17.107 22.185 1.00 12.63 134 LYS B CA 1
ATOM 808 C C . LYS B 1 6 ? -4.600 15.885 21.958 1.00 13.45 134 LYS B C 1
ATOM 809 O O . LYS B 1 6 ? -4.874 15.163 22.925 1.00 14.76 134 LYS B O 1
ATOM 815 N N . ALA B 1 7 ? -5.043 15.685 20.725 1.00 12.63 135 ALA B N 1
ATOM 816 C CA . ALA B 1 7 ? -5.933 14.547 20.446 1.00 12.58 135 ALA B CA 1
ATOM 817 C C . ALA B 1 7 ? -5.539 13.878 19.141 1.00 12.16 135 ALA B C 1
ATOM 818 O O . ALA B 1 7 ? -4.915 14.528 18.286 1.00 12.87 135 ALA B O 1
ATOM 820 N N . SER B 1 8 ? -5.861 12.594 19.061 1.00 13.31 136 SER B N 1
ATOM 821 C CA . SER B 1 8 ? -5.773 11.818 17.808 1.00 13.82 136 SER B CA 1
ATOM 822 C C . SER B 1 8 ? -7.206 11.496 17.406 1.00 13.14 136 SER B C 1
ATOM 823 O O . SER B 1 8 ? -8.073 11.476 18.299 1.00 13.85 136 SER B O 1
ATOM 826 N N . HIS B 1 9 ? -7.450 11.271 16.124 1.00 12.67 137 HIS B N 1
ATOM 827 C CA . HIS B 1 9 ? -8.807 10.814 15.746 1.00 12.40 137 HIS B CA 1
ATOM 828 C C . HIS B 1 9 ? -8.718 9.819 14.596 1.00 12.86 137 HIS B C 1
ATOM 829 O O . HIS B 1 9 ? -7.673 9.736 13.924 1.00 14.01 137 HIS B O 1
ATOM 836 N N . ILE B 1 10 ? -9.798 9.064 14.461 1.00 13.21 138 ILE B N 1
ATOM 837 C CA . ILE B 1 10 ? -10.032 8.141 13.326 1.00 13.72 138 ILE B CA 1
ATOM 838 C C . ILE B 1 10 ? -11.329 8.649 12.710 1.00 14.91 138 ILE B C 1
ATOM 839 O O . ILE B 1 10 ? -12.338 8.680 13.431 1.00 16.64 138 ILE B O 1
ATOM 844 N N . LEU B 1 11 ? -11.266 9.118 11.465 1.00 15.97 139 LEU B N 1
ATOM 845 C CA . LEU B 1 11 ? -12.463 9.663 10.782 1.00 15.62 139 LEU B CA 1
ATOM 846 C C . LEU B 1 11 ? -13.002 8.591 9.833 1.00 17.06 139 LEU B C 1
ATOM 847 O O . LEU B 1 11 ? -12.217 8.118 8.998 1.00 18.68 139 LEU B O 1
ATOM 852 N N . VAL B 1 12 ? -14.275 8.217 9.990 1.00 17.78 140 VAL B N 1
ATOM 853 C CA . VAL B 1 12 ? -14.904 7.178 9.116 1.00 18.87 140 VAL B CA 1
ATOM 854 C C . VAL B 1 12 ? -16.214 7.725 8.529 1.00 20.50 140 VAL B C 1
ATOM 855 O O . VAL B 1 12 ? -16.776 8.703 9.072 1.00 19.64 140 VAL B O 1
ATOM 859 N N . LYS B 1 13 ? -16.695 7.089 7.462 1.00 24.43 141 LYS B N 1
ATOM 860 C CA . LYS B 1 13 ? -17.872 7.597 6.709 1.00 25.92 141 LYS B CA 1
ATOM 861 C C . LYS B 1 13 ? -19.208 7.252 7.377 1.00 24.75 141 LYS B C 1
ATOM 862 O O . LYS B 1 13 ? -20.140 8.078 7.240 1.00 23.85 141 LYS B O 1
ATOM 868 N N . ASP B 1 14 ? -19.317 6.095 8.043 1.00 25.21 142 ASP B N 1
ATOM 869 C CA . ASP B 1 14 ? -20.636 5.668 8.587 1.00 26.75 142 ASP B CA 1
ATOM 870 C C . ASP B 1 14 ? -20.518 5.121 10.012 1.00 24.57 142 ASP B C 1
ATOM 871 O O . ASP B 1 14 ? -19.395 4.766 10.424 1.00 24.46 142 ASP B O 1
ATOM 876 N N . GLU B 1 15 ? -21.662 5.026 10.708 1.00 27.50 143 GLU B N 1
ATOM 877 C CA . GLU B 1 15 ? -21.719 4.469 12.087 1.00 29.30 143 GLU B CA 1
ATOM 878 C C . GLU B 1 15 ? -21.196 3.029 12.089 1.00 29.59 143 GLU B C 1
ATOM 879 O O . GLU B 1 15 ? -20.512 2.661 13.058 1.00 33.23 143 GLU B O 1
ATOM 885 N N . ALA B 1 16 ? -21.550 2.240 11.066 1.00 30.09 144 ALA B N 1
ATOM 886 C CA . ALA B 1 16 ? -21.115 0.827 10.972 1.00 29.95 144 ALA B CA 1
ATOM 887 C C . ALA B 1 16 ? -19.586 0.737 11.070 1.00 27.86 144 ALA B C 1
ATOM 888 O O . ALA B 1 16 ? -19.083 -0.074 11.882 1.00 27.00 144 ALA B O 1
ATOM 890 N N . THR B 1 17 ? -18.869 1.545 10.287 1.00 24.25 145 THR B N 1
ATOM 891 C CA . THR B 1 17 ? -17.382 1.476 10.305 1.00 22.86 145 THR B CA 1
ATOM 892 C C . THR B 1 17 ? -16.891 1.987 11.663 1.00 21.09 145 THR B C 1
ATOM 893 O O . THR B 1 17 ? -15.918 1.422 12.191 1.00 21.62 145 THR B O 1
ATOM 897 N N . ALA B 1 18 ? -17.539 3.025 12.200 1.00 20.21 146 ALA B N 1
ATOM 898 C CA . ALA B 1 18 ? -17.148 3.543 13.531 1.00 19.64 146 ALA B CA 1
ATOM 899 C C . ALA B 1 18 ? -17.327 2.428 14.569 1.00 19.28 146 ALA B C 1
ATOM 900 O O . ALA B 1 18 ? -16.462 2.292 15.451 1.00 21.11 146 ALA B O 1
ATOM 902 N N . LYS B 1 19 ? -18.411 1.654 14.448 1.00 23.10 147 LYS B N 1
ATOM 903 C CA . LYS B 1 19 ? -18.679 0.526 15.379 1.00 25.20 147 LYS B CA 1
ATOM 904 C C . LYS B 1 19 ? -17.560 -0.513 15.234 1.00 23.79 147 LYS B C 1
ATOM 905 O O . LYS B 1 19 ? -17.100 -1.030 16.271 1.00 27.19 147 LYS B O 1
ATOM 911 N N . LYS B 1 20 ? -17.129 -0.783 13.998 1.00 25.39 148 LYS B N 1
ATOM 912 C CA . LYS B 1 20 ? -16.066 -1.795 13.759 1.00 24.74 148 LYS B CA 1
ATOM 913 C C . LYS B 1 20 ? -14.753 -1.311 14.383 1.00 21.72 148 LYS B C 1
ATOM 914 O O . LYS B 1 20 ? -14.063 -2.136 15.009 1.00 21.83 148 LYS B O 1
ATOM 920 N N . VAL B 1 21 ? -14.442 -0.017 14.240 1.00 18.56 149 VAL B N 1
ATOM 921 C CA . VAL B 1 21 ? -13.205 0.553 14.852 1.00 16.69 149 VAL B CA 1
ATOM 922 C C . VAL B 1 21 ? -13.294 0.392 16.379 1.00 16.63 149 VAL B C 1
ATOM 923 O O . VAL B 1 21 ? -12.332 -0.098 16.977 1.00 17.31 149 VAL B O 1
ATOM 927 N N . LYS B 1 22 ? -14.426 0.764 16.977 1.00 19.40 150 LYS B N 1
ATOM 928 C CA . LYS B 1 22 ? -14.632 0.629 18.447 1.00 20.10 150 LYS B CA 1
ATOM 929 C C . LYS B 1 22 ? -14.501 -0.848 18.868 1.00 21.24 150 LYS B C 1
ATOM 930 O O . LYS B 1 22 ? -13.896 -1.109 19.926 1.00 20.79 150 LYS B O 1
ATOM 936 N N . GLU B 1 23 ? -15.053 -1.772 18.076 1.00 21.09 151 GLU B N 1
ATOM 937 C CA . GLU B 1 23 ? -14.971 -3.234 18.351 1.00 22.97 151 GLU B CA 1
ATOM 938 C C . GLU B 1 23 ? -13.495 -3.647 18.388 1.00 21.46 151 GLU B C 1
ATOM 939 O O . GLU B 1 23 ? -13.085 -4.346 19.342 1.00 21.37 151 GLU B O 1
ATOM 945 N N . GLU B 1 24 ? -12.716 -3.184 17.409 1.00 20.26 152 GLU B N 1
ATOM 946 C CA . GLU B 1 24 ? -11.289 -3.590 17.301 1.00 19.64 152 GLU B CA 1
ATOM 947 C C . GLU B 1 24 ? -10.482 -2.948 18.433 1.00 18.51 152 GLU B C 1
ATOM 948 O O . GLU B 1 24 ? -9.547 -3.612 18.915 1.00 17.33 152 GLU B O 1
ATOM 954 N N . LEU B 1 25 ? -10.841 -1.733 18.861 1.00 17.00 153 LEU B N 1
ATOM 955 C CA . LEU B 1 25 ? -10.172 -1.152 20.056 1.00 16.98 153 LEU B CA 1
ATOM 956 C C . LEU B 1 25 ? -10.438 -2.081 21.250 1.00 19.07 153 LEU B C 1
ATOM 957 O O . LEU B 1 25 ? -9.504 -2.334 22.023 1.00 19.99 153 LEU B O 1
ATOM 962 N N . GLY B 1 26 ? -11.668 -2.594 21.360 1.00 19.18 154 GLY B N 1
ATOM 963 C CA . GLY B 1 26 ? -12.045 -3.488 22.471 1.00 21.67 154 GLY B CA 1
ATOM 964 C C . GLY B 1 26 ? -11.330 -4.824 22.392 1.00 20.54 154 GLY B C 1
ATOM 965 O O . GLY B 1 26 ? -11.235 -5.505 23.438 1.00 22.27 154 GLY B O 1
ATOM 966 N N . GLN B 1 27 ? -10.856 -5.187 21.197 1.00 20.08 155 GLN B N 1
ATOM 967 C CA . GLN B 1 27 ? -10.121 -6.462 20.974 1.00 19.62 155 GLN B CA 1
ATOM 968 C C . GLN B 1 27 ? -8.629 -6.263 21.268 1.00 20.42 155 GLN B C 1
ATOM 969 O O . GLN B 1 27 ? -7.884 -7.250 21.168 1.00 20.37 155 GLN B O 1
ATOM 975 N N . GLY B 1 28 ? -8.220 -5.035 21.614 1.00 20.28 156 GLY B N 1
ATOM 976 C CA . GLY B 1 28 ? -6.819 -4.728 21.973 1.00 22.34 156 GLY B CA 1
ATOM 977 C C . GLY B 1 28 ? -5.980 -4.134 20.846 1.00 20.32 156 GLY B C 1
ATOM 978 O O . GLY B 1 28 ? -4.761 -3.968 21.069 1.00 20.24 156 GLY B O 1
ATOM 979 N N . LYS B 1 29 ? -6.566 -3.854 19.674 1.00 17.98 157 LYS B N 1
ATOM 980 C CA . LYS B 1 29 ? -5.799 -3.215 18.564 1.00 18.77 157 LYS B CA 1
ATOM 981 C C . LYS B 1 29 ? -5.447 -1.784 18.986 1.00 18.71 157 LYS B C 1
ATOM 982 O O . LYS B 1 29 ? -6.324 -1.117 19.568 1.00 20.59 157 LYS B O 1
ATOM 988 N N . SER B 1 30 ? -4.241 -1.306 18.658 1.00 18.82 158 SER B N 1
ATOM 989 C CA . SER B 1 30 ? -3.857 0.062 19.099 1.00 19.01 158 SER B CA 1
ATOM 990 C C . SER B 1 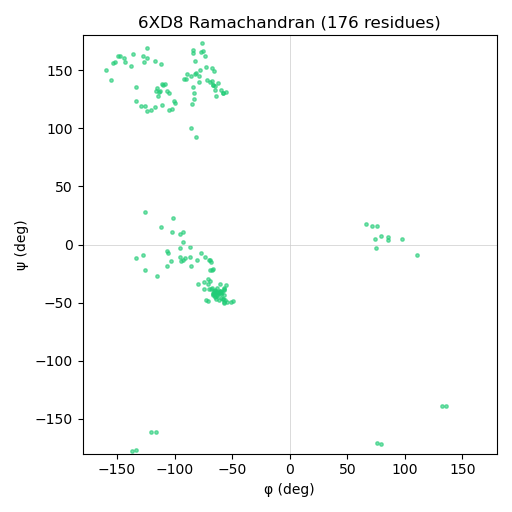30 ? -4.619 1.118 18.291 1.00 17.32 158 SER B C 1
ATOM 991 O O . SER B 1 30 ? -4.987 0.872 17.119 1.00 18.06 158 SER B O 1
ATOM 994 N N . PHE B 1 31 ? -4.820 2.274 18.911 1.00 16.36 159 PHE B N 1
ATOM 995 C CA . PHE B 1 31 ? -5.515 3.390 18.235 1.00 14.88 159 PHE B CA 1
ATOM 996 C C . PHE B 1 31 ? -4.727 3.795 16.985 1.00 15.38 159 PHE B C 1
ATOM 997 O O . PHE B 1 31 ? -5.339 4.070 15.945 1.00 15.93 159 PHE B O 1
ATOM 1005 N N . GLU B 1 32 ? -3.397 3.841 17.108 1.00 16.11 160 GLU B N 1
ATOM 1006 C CA . GLU B 1 32 ? -2.495 4.258 16.004 1.00 17.25 160 GLU B CA 1
ATOM 1007 C C . GLU B 1 32 ? -2.615 3.275 14.826 1.00 15.76 160 GLU B C 1
ATOM 1008 O O . GLU B 1 32 ? -2.695 3.749 13.672 1.00 17.10 160 GLU B O 1
ATOM 1014 N N . GLU B 1 33 ? -2.639 1.963 15.090 1.00 18.55 161 GLU B N 1
ATOM 1015 C CA . GLU B 1 33 ? -2.800 0.980 13.982 1.00 20.71 161 GLU B CA 1
ATOM 1016 C C . GLU B 1 33 ? -4.158 1.186 13.302 1.00 18.38 161 GLU B C 1
ATOM 1017 O O . GLU B 1 33 ? -4.225 1.098 12.065 1.00 18.85 161 GLU B O 1
ATOM 1023 N N . LEU B 1 34 ? -5.206 1.440 14.090 1.00 16.26 162 LEU B N 1
ATOM 1024 C CA . LEU B 1 34 ? -6.572 1.568 13.519 1.00 17.34 162 LEU B CA 1
ATOM 1025 C C . LEU B 1 34 ? -6.699 2.868 12.718 1.00 15.75 162 LEU B C 1
ATOM 1026 O O . LEU B 1 34 ? -7.474 2.875 11.746 1.00 16.84 162 LEU B O 1
ATOM 1031 N N . ALA B 1 35 ? -5.950 3.911 13.093 1.00 14.92 163 ALA B N 1
ATOM 1032 C CA . ALA B 1 35 ? -5.997 5.170 12.324 1.00 15.67 163 ALA B CA 1
ATOM 1033 C C . ALA B 1 35 ? -5.446 4.897 10.920 1.00 15.30 163 ALA B C 1
ATOM 1034 O O . ALA B 1 35 ? -6.078 5.294 9.936 1.00 16.98 163 ALA B O 1
ATOM 1036 N N . LYS B 1 36 ? -4.327 4.180 10.838 1.00 15.25 164 LYS B N 1
ATOM 1037 C CA . LYS B 1 36 ? -3.725 3.896 9.512 1.00 18.03 164 LYS B CA 1
ATOM 1038 C C . LYS B 1 36 ? -4.660 2.993 8.701 1.00 19.04 164 LYS B C 1
ATOM 1039 O O . LYS B 1 36 ? -4.809 3.226 7.490 1.00 22.04 164 LYS B O 1
ATOM 1045 N N . GLN B 1 37 ? -5.284 2.016 9.360 1.00 18.47 165 GLN B N 1
ATOM 1046 C CA . GLN B 1 37 ? -6.131 1.015 8.662 1.00 20.23 165 GLN B CA 1
ATOM 1047 C C . GLN B 1 37 ? -7.484 1.602 8.227 1.00 18.74 165 GLN B C 1
ATOM 1048 O O . GLN B 1 37 ? -7.960 1.195 7.152 1.00 22.92 165 GLN B O 1
ATOM 1054 N N . TYR B 1 38 ? -8.048 2.556 8.980 1.00 17.61 166 TYR B N 1
ATOM 1055 C CA . TYR B 1 38 ? -9.444 2.995 8.702 1.00 17.37 166 TYR B CA 1
ATOM 1056 C C . TYR B 1 38 ? -9.638 4.500 8.491 1.00 18.50 166 TYR B C 1
ATOM 1057 O O . TYR B 1 38 ? -10.677 4.856 7.888 1.00 19.63 166 TYR B O 1
ATOM 1066 N N . SER B 1 39 ? -8.733 5.352 8.975 1.00 15.41 167 SER B N 1
ATOM 1067 C CA . SER B 1 39 ? -9.051 6.806 8.915 1.00 15.90 167 SER B CA 1
ATOM 1068 C C . SER B 1 39 ? -9.109 7.344 7.480 1.00 17.66 167 SER B C 1
ATOM 1069 O O . SER B 1 39 ? -8.226 7.009 6.668 1.00 20.10 167 SER B O 1
ATOM 1072 N N . GLU B 1 40 ? -10.121 8.180 7.228 1.00 17.91 168 GLU B N 1
ATOM 1073 C CA . GLU B 1 40 ? -10.353 8.912 5.958 1.00 21.32 168 GLU B CA 1
ATOM 1074 C C . GLU B 1 40 ? -9.571 10.237 5.996 1.00 21.46 168 GLU B C 1
ATOM 1075 O O . GLU B 1 40 ? -9.525 10.922 4.951 1.00 25.40 168 GLU B O 1
ATOM 1081 N N . ASP B 1 41 ? -9.028 10.615 7.163 1.00 19.21 169 ASP B N 1
ATOM 1082 C CA . ASP B 1 41 ? -8.261 11.889 7.282 1.00 21.62 169 ASP B CA 1
ATOM 1083 C C . ASP B 1 41 ? -6.832 11.658 6.787 1.00 20.65 169 ASP B C 1
ATOM 1084 O O . ASP B 1 41 ? -5.967 11.297 7.601 1.00 21.42 169 ASP B O 1
ATOM 1089 N N . THR B 1 42 ? -6.599 11.926 5.504 1.00 24.71 170 THR B N 1
ATOM 1090 C CA . THR B 1 42 ? -5.282 11.693 4.857 1.00 27.80 170 THR B CA 1
ATOM 1091 C C . THR B 1 42 ? -4.158 12.411 5.609 1.00 24.61 170 THR B C 1
ATOM 1092 O O . THR B 1 42 ? -3.047 11.856 5.665 1.00 29.73 170 THR B O 1
ATOM 1096 N N . GLY B 1 43 ? -4.451 13.584 6.172 1.00 25.51 171 GLY B N 1
ATOM 1097 C CA . GLY B 1 43 ? -3.429 14.421 6.830 1.00 27.39 171 GLY B CA 1
ATOM 1098 C C . GLY B 1 43 ? -2.889 13.844 8.126 1.00 25.70 171 GLY B C 1
ATOM 1099 O O . GLY B 1 43 ? -1.767 14.229 8.499 1.00 31.79 171 GLY B O 1
ATOM 1100 N N . SER B 1 44 ? -3.626 12.942 8.780 1.00 20.93 172 SER B N 1
ATOM 1101 C CA . SER B 1 44 ? -3.178 12.416 10.099 1.00 19.99 172 SER B CA 1
ATOM 1102 C C . SER B 1 44 ? -3.138 10.883 10.148 1.00 18.89 172 SER B C 1
ATOM 1103 O O . SER B 1 44 ? -2.575 10.371 11.124 1.00 18.81 172 SER B O 1
ATOM 1106 N N . LYS B 1 45 ? -3.666 10.185 9.136 1.00 20.44 173 LYS B N 1
ATOM 1107 C CA . LYS B 1 45 ? -3.747 8.694 9.198 1.00 21.66 173 LYS B CA 1
ATOM 1108 C C . LYS B 1 45 ? -2.356 8.051 9.335 1.00 19.86 173 LYS B C 1
ATOM 1109 O O . LYS B 1 45 ? -2.275 6.995 9.991 1.00 23.40 173 LYS B O 1
ATOM 1115 N N . GLU B 1 46 ? -1.310 8.630 8.739 1.00 23.75 174 GLU B N 1
ATOM 1116 C CA . GLU B 1 46 ? 0.056 8.037 8.819 1.00 24.88 174 GLU B CA 1
ATOM 1117 C C . GLU B 1 46 ? 0.730 8.396 10.149 1.00 25.49 174 GLU B C 1
ATOM 1118 O O . GLU B 1 46 ? 1.742 7.742 10.476 1.00 30.14 174 GLU B O 1
ATOM 1124 N N . LYS B 1 47 ? 0.172 9.366 10.883 1.00 22.42 175 LYS B N 1
ATOM 1125 C CA . LYS B 1 47 ? 0.725 9.859 12.176 1.00 23.94 175 LYS B CA 1
ATOM 1126 C C . LYS B 1 47 ? -0.047 9.254 13.353 1.00 18.88 175 LYS B C 1
ATOM 1127 O O . LYS B 1 47 ? -0.061 9.886 14.422 1.00 20.37 175 LYS B O 1
ATOM 1133 N N . GLY B 1 48 ? -0.711 8.114 13.153 1.00 17.31 176 GLY B N 1
ATOM 1134 C CA . GLY B 1 48 ? -1.486 7.496 14.245 1.00 18.20 176 GLY B CA 1
ATOM 1135 C C . GLY B 1 48 ? -2.744 8.288 14.559 1.00 17.80 176 GLY B C 1
ATOM 1136 O O . GLY B 1 48 ? -3.323 8.068 15.637 1.00 16.71 176 GLY B O 1
ATOM 1137 N N . GLY B 1 49 ? -3.140 9.178 13.642 1.00 15.52 177 GLY B N 1
ATOM 1138 C CA . GLY B 1 49 ? -4.344 10.010 13.810 1.00 14.21 177 GLY B CA 1
ATOM 1139 C C . GLY B 1 49 ? -4.072 11.277 14.602 1.00 13.66 177 GLY B C 1
ATOM 1140 O O . GLY B 1 49 ? -5.038 12.013 14.850 1.00 14.46 177 GLY B O 1
ATOM 1141 N N . ASP B 1 50 ? -2.804 11.551 14.930 1.00 15.34 178 ASP B N 1
ATOM 1142 C CA . ASP B 1 50 ? -2.431 12.723 15.769 1.00 14.36 178 ASP B CA 1
ATOM 1143 C C . ASP B 1 50 ? -2.781 14.046 15.071 1.00 14.91 178 ASP B C 1
ATOM 1144 O O . ASP B 1 50 ? -2.339 14.256 13.920 1.00 17.45 178 ASP B O 1
ATOM 1149 N N . LEU B 1 51 ? -3.502 14.916 15.781 1.00 14.95 179 LEU B N 1
ATOM 1150 C CA . LEU B 1 51 ? -3.889 16.263 15.284 1.00 14.81 179 LEU B CA 1
ATOM 1151 C C . LEU B 1 51 ? -3.039 17.322 15.985 1.00 15.76 179 LEU B C 1
ATOM 1152 O O . LEU B 1 51 ? -3.138 18.498 15.595 1.00 18.18 179 LEU B O 1
ATOM 1157 N N . GLY B 1 52 ? -2.245 16.909 16.979 1.00 15.53 180 GLY B N 1
ATOM 1158 C CA . GLY B 1 52 ? -1.420 17.856 17.751 1.00 16.24 180 GLY B CA 1
ATOM 1159 C C . GLY B 1 52 ? -2.254 18.640 18.748 1.00 14.95 180 GLY B C 1
ATOM 1160 O O . GLY B 1 52 ? -3.444 18.301 18.943 1.00 15.20 180 GLY B O 1
ATOM 1161 N N . PHE B 1 53 ? -1.651 19.654 19.365 1.00 14.51 181 PHE B N 1
ATOM 1162 C CA . PHE B 1 53 ? -2.353 20.499 20.362 1.00 14.42 181 PHE B CA 1
ATOM 1163 C C . PHE B 1 53 ? -3.256 21.523 19.680 1.00 15.27 181 PHE B C 1
ATOM 1164 O O . PHE B 1 53 ? -2.897 22.077 18.621 1.00 17.71 181 PHE B O 1
ATOM 1172 N N . PHE B 1 54 ? -4.383 21.802 20.330 1.00 14.16 182 PHE B N 1
ATOM 1173 C CA . PHE B 1 54 ? -5.331 22.834 19.841 1.00 15.43 182 PHE B CA 1
ATOM 1174 C C . PHE B 1 54 ? -6.113 23.402 21.024 1.00 14.91 182 PHE B C 1
ATOM 1175 O O . PHE B 1 54 ? -6.235 22.719 22.075 1.00 15.46 182 PHE B O 1
ATOM 1183 N N . GLY B 1 55 ? -6.613 24.626 20.852 1.00 18.62 183 GLY B N 1
ATOM 1184 C CA . GLY B 1 55 ? -7.441 25.292 21.866 1.00 19.21 183 GLY B CA 1
ATOM 1185 C C . GLY B 1 55 ? -8.845 25.552 21.355 1.00 20.76 183 GLY B C 1
ATOM 1186 O O . GLY B 1 55 ? -9.257 24.922 20.357 1.00 19.19 183 GLY B O 1
ATOM 1187 N N . ALA B 1 56 ? -9.544 26.475 22.013 1.00 20.43 184 ALA B N 1
ATOM 1188 C CA . ALA B 1 56 ? -10.943 26.798 21.663 1.00 21.45 184 ALA B CA 1
ATOM 1189 C C . ALA B 1 56 ? -11.025 27.405 20.258 1.00 21.23 184 ALA B C 1
ATOM 1190 O O . ALA B 1 56 ? -10.172 28.249 19.918 1.00 24.61 184 ALA B O 1
ATOM 1192 N N . GLY B 1 57 ? -12.015 26.964 19.480 1.00 22.69 185 GLY B N 1
ATOM 1193 C CA . GLY B 1 57 ? -12.315 27.527 18.148 1.00 24.30 185 GLY B CA 1
ATOM 1194 C C . GLY B 1 57 ? -11.356 27.106 17.045 1.00 23.11 185 GLY B C 1
ATOM 1195 O O . GLY B 1 57 ? -11.381 27.786 15.964 1.00 29.95 185 GLY B O 1
ATOM 1196 N N . LYS B 1 58 ? -10.555 26.050 17.275 1.00 23.12 186 LYS B N 1
ATOM 1197 C CA . LYS B 1 58 ? -9.586 25.515 16.274 1.00 21.96 186 LYS B CA 1
ATOM 1198 C C . LYS B 1 58 ? -10.212 24.352 15.506 1.00 20.54 186 LYS B C 1
ATOM 1199 O O . LYS B 1 58 ? -9.932 24.181 14.325 1.00 23.86 186 LYS B O 1
ATOM 1213 N N . VAL B 1 60 ? -13.879 21.941 14.588 1.00 18.98 188 VAL B N 1
ATOM 1214 C CA . VAL B 1 60 ? -15.321 22.053 14.457 1.00 20.62 188 VAL B CA 1
ATOM 1215 C C . VAL B 1 60 ? -15.948 21.777 15.835 1.00 18.70 188 VAL B C 1
ATOM 1216 O O . VAL B 1 60 ? -15.437 20.908 16.566 1.00 18.48 188 VAL B O 1
ATOM 1220 N N . LYS B 1 61 ? -17.019 22.503 16.164 1.00 21.23 189 LYS B N 1
ATOM 1221 C CA . LYS B 1 61 ? -17.660 22.469 17.510 1.00 22.97 189 LYS B CA 1
ATOM 1222 C C . LYS B 1 61 ? -17.942 21.046 18.006 1.00 20.72 189 LYS B C 1
ATOM 1223 O O . LYS B 1 61 ? -17.641 20.782 19.179 1.00 19.96 189 LYS B O 1
ATOM 1229 N N . GLU B 1 62 ? -18.558 20.188 17.187 1.00 20.55 190 GLU B N 1
ATOM 1230 C CA . GLU B 1 62 ? -18.899 18.822 17.670 1.00 20.87 190 GLU B CA 1
ATOM 1231 C C . GLU B 1 62 ? -17.631 18.113 18.159 1.00 17.48 190 GLU B C 1
ATOM 1232 O O . GLU B 1 62 ? -17.695 17.393 19.173 1.00 17.18 190 GLU B O 1
ATOM 1238 N N . PHE B 1 63 ? -16.520 18.326 17.462 1.00 15.79 191 PHE B N 1
ATOM 1239 C CA . PHE B 1 63 ? -15.240 17.667 17.825 1.00 14.99 191 PHE B CA 1
ATOM 1240 C C . PHE B 1 63 ? -14.698 18.282 19.123 1.00 14.75 191 PHE B C 1
ATOM 1241 O O . PHE B 1 63 ? -14.306 17.522 20.041 1.00 14.73 191 PHE B O 1
ATOM 1249 N N . GLU B 1 64 ? -14.669 19.617 19.187 1.00 15.98 192 GLU B N 1
ATOM 1250 C CA . GLU B 1 64 ? -14.150 20.337 20.383 1.00 16.90 192 GLU B CA 1
ATOM 1251 C C . GLU B 1 64 ? -14.928 19.900 21.630 1.00 17.88 192 GLU B C 1
ATOM 1252 O O . GLU B 1 64 ? -14.285 19.546 22.640 1.00 18.60 192 GLU B O 1
ATOM 1258 N N . ASP B 1 65 ? -16.260 19.919 21.550 1.00 19.09 193 ASP B N 1
ATOM 1259 C CA . ASP B 1 65 ? -17.119 19.565 22.710 1.00 20.30 193 ASP B CA 1
ATOM 1260 C C . ASP B 1 65 ? -16.796 18.149 23.200 1.00 18.97 193 ASP B C 1
ATOM 1261 O O . ASP B 1 65 ? -16.650 17.967 24.429 1.00 20.42 193 ASP B O 1
ATOM 1266 N N . ALA B 1 66 ? -16.691 17.188 22.280 1.00 16.99 194 ALA B N 1
ATOM 1267 C CA . ALA B 1 66 ? -16.413 15.789 22.679 1.00 17.39 194 ALA B CA 1
ATOM 1268 C C . ALA B 1 66 ? -15.004 15.667 23.268 1.00 16.75 194 ALA B C 1
ATOM 1269 O O . ALA B 1 66 ? -14.838 14.970 24.296 1.00 19.04 194 ALA B O 1
ATOM 1271 N N . ALA B 1 67 ? -14.029 16.322 22.639 1.00 16.47 195 ALA B N 1
ATOM 1272 C CA . ALA B 1 67 ? -12.612 16.184 23.047 1.00 15.88 195 ALA B CA 1
ATOM 1273 C C . ALA B 1 67 ? -12.389 16.741 24.455 1.00 16.68 195 ALA B C 1
ATOM 1274 O O . ALA B 1 67 ? -11.639 16.109 25.228 1.00 17.63 195 ALA B O 1
ATOM 1276 N N . TYR B 1 68 ? -13.026 17.869 24.782 1.00 17.52 196 TYR B N 1
ATOM 1277 C CA . TYR B 1 68 ? -12.778 18.519 26.098 1.00 19.57 196 TYR B CA 1
ATOM 1278 C C . TYR B 1 68 ? -13.438 17.728 27.240 1.00 20.85 196 TYR B C 1
ATOM 1279 O O . TYR B 1 68 ? -13.114 18.019 28.403 1.00 27.40 196 TYR B O 1
ATOM 1288 N N . LYS B 1 69 ? -14.286 16.742 26.927 1.00 20.64 197 LYS B N 1
ATOM 1289 C CA . LYS B 1 69 ? -14.934 15.914 27.984 1.00 24.65 197 LYS B CA 1
ATOM 1290 C C . LYS B 1 69 ? -14.079 14.676 28.299 1.00 23.31 197 LYS B C 1
ATOM 1291 O O . LYS B 1 69 ? -14.345 14.030 29.330 1.00 27.77 197 LYS B O 1
ATOM 1297 N N . LEU B 1 70 ? -13.064 14.387 27.482 1.00 19.64 198 LEU B N 1
ATOM 1298 C CA . LEU B 1 70 ? -12.241 13.158 27.654 1.00 19.47 198 LEU B CA 1
ATOM 1299 C C . LEU B 1 70 ? -11.093 13.362 28.646 1.00 21.52 198 LEU B C 1
ATOM 1300 O O . LEU B 1 70 ? -10.504 14.464 28.679 1.00 23.00 198 LEU B O 1
ATOM 1305 N N . LYS B 1 71 ? -10.788 12.303 29.399 1.00 22.69 199 LYS B N 1
ATOM 1306 C CA . LYS B 1 71 ? -9.605 12.278 30.292 1.00 24.67 199 LYS B CA 1
ATOM 1307 C C . LYS B 1 71 ? -8.414 11.866 29.423 1.00 22.60 199 LYS B C 1
ATOM 1308 O O . LYS B 1 71 ? -8.647 11.374 28.297 1.00 20.56 199 LYS B O 1
ATOM 1314 N N . LYS B 1 72 ? -7.192 12.025 29.929 1.00 23.45 200 LYS B N 1
ATOM 1315 C CA . LYS B 1 72 ? -5.996 11.613 29.148 1.00 22.56 200 LYS B CA 1
ATOM 1316 C C . LYS B 1 72 ? -6.084 10.107 28.843 1.00 23.72 200 LYS B C 1
ATOM 1317 O O . LYS B 1 72 ? -6.416 9.331 29.765 1.00 27.03 200 LYS B O 1
ATOM 1323 N N . ASP B 1 73 ? -5.835 9.741 27.580 1.00 23.41 201 ASP B N 1
ATOM 1324 C CA . ASP B 1 73 ? -5.828 8.346 27.055 1.00 24.83 201 ASP B CA 1
ATOM 1325 C C . ASP B 1 73 ? -7.251 7.785 26.917 1.00 22.55 201 ASP B C 1
ATOM 1326 O O . ASP B 1 73 ? -7.373 6.601 26.539 1.00 25.12 201 ASP B O 1
ATOM 1331 N N . GLU B 1 74 ? -8.281 8.589 27.176 1.00 20.21 202 GLU B N 1
ATOM 1332 C CA . GLU B 1 74 ? -9.671 8.092 27.001 1.00 19.78 202 GLU B CA 1
ATOM 1333 C C . GLU B 1 74 ? -10.067 8.195 25.522 1.00 18.02 202 GLU B C 1
ATOM 1334 O O . GLU B 1 74 ? -9.628 9.150 24.843 1.00 16.80 202 GLU B O 1
ATOM 1340 N N . VAL B 1 75 ? -10.888 7.249 25.058 1.00 18.98 203 VAL B N 1
ATOM 1341 C CA . VAL B 1 75 ? -11.395 7.207 23.657 1.00 18.12 203 VAL B CA 1
ATOM 1342 C C . VAL B 1 75 ? -12.910 7.445 23.681 1.00 18.54 203 VAL B C 1
ATOM 1343 O O . VAL B 1 75 ? -13.615 6.780 24.468 1.00 20.17 203 VAL B O 1
ATOM 1347 N N . SER B 1 76 ? -13.373 8.354 22.822 1.00 16.83 204 SER B N 1
ATOM 1348 C CA . SER B 1 76 ? -14.793 8.771 22.731 1.00 18.44 204 SER B CA 1
ATOM 1349 C C . SER B 1 76 ? -15.666 7.721 22.043 1.00 19.03 204 SER B C 1
ATOM 1350 O O . SER B 1 76 ? -15.136 6.789 21.392 1.00 19.41 204 SER B O 1
ATOM 1353 N N . GLU B 1 77 ? -16.976 7.903 22.186 1.00 20.88 205 GLU B N 1
ATOM 1354 C CA . GLU B 1 77 ? -17.945 7.159 21.353 1.00 22.53 205 GLU B CA 1
ATOM 1355 C C . GLU B 1 77 ? -17.906 7.878 20.009 1.00 18.74 205 GLU B C 1
ATOM 1356 O O . GLU B 1 77 ? -17.308 8.952 19.914 1.00 18.61 205 GLU B O 1
ATOM 1362 N N . PRO B 1 78 ? -18.450 7.312 18.910 1.00 19.16 206 PRO B N 1
ATOM 1363 C CA . PRO B 1 78 ? -18.420 8.006 17.625 1.00 19.38 206 PRO B CA 1
ATOM 1364 C C . PRO B 1 78 ? -19.110 9.373 17.721 1.00 18.11 206 PRO B C 1
ATOM 1365 O O . PRO B 1 78 ? -20.201 9.450 18.255 1.00 22.22 206 PRO B O 1
ATOM 1369 N N . VAL B 1 79 ? -18.422 10.410 17.241 1.00 17.43 207 VAL B N 1
ATOM 1370 C CA . VAL B 1 79 ? -18.919 11.816 17.269 1.00 18.24 207 VAL B CA 1
ATOM 1371 C C . VAL B 1 79 ? -19.219 12.247 15.834 1.00 17.40 207 VAL B C 1
ATOM 1372 O O . VAL B 1 79 ? -18.290 12.251 15.013 1.00 18.49 207 VAL B O 1
ATOM 1376 N N . LYS B 1 80 ? -20.470 12.615 15.559 1.00 20.79 208 LYS B N 1
ATOM 1377 C CA . LYS B 1 80 ? -20.873 13.023 14.190 1.00 22.51 208 LYS B CA 1
ATOM 1378 C C . LYS B 1 80 ? -20.529 14.495 13.935 1.00 21.85 208 LYS B C 1
ATOM 1379 O O . LYS B 1 80 ? -20.849 15.344 14.787 1.00 24.66 208 LYS B O 1
ATOM 1385 N N . SER B 1 81 ? -19.877 14.760 12.803 1.00 20.29 209 SER B N 1
ATOM 1386 C CA . SER B 1 81 ? -19.597 16.136 12.315 1.00 20.87 209 SER B CA 1
ATOM 1387 C C . SER B 1 81 ? -19.949 16.190 10.828 1.00 21.84 209 SER B C 1
ATOM 1388 O O . SER B 1 81 ? -20.388 15.162 10.288 1.00 22.74 209 SER B O 1
ATOM 1391 N N . GLN B 1 82 ? -19.700 17.332 10.183 1.00 25.25 210 GLN B N 1
ATOM 1392 C CA . GLN B 1 82 ? -19.975 17.475 8.730 1.00 25.54 210 GLN B CA 1
ATOM 1393 C C . GLN B 1 82 ? -19.013 16.598 7.919 1.00 23.78 210 GLN B C 1
ATOM 1394 O O . GLN B 1 82 ? -19.305 16.362 6.738 1.00 30.57 210 GLN B O 1
ATOM 1400 N N . PHE B 1 83 ? -17.931 16.116 8.541 1.00 22.80 211 PHE B N 1
ATOM 1401 C CA . PHE B 1 83 ? -16.875 15.328 7.846 1.00 24.52 211 PHE B CA 1
ATOM 1402 C C . PHE B 1 83 ? -17.116 13.821 7.991 1.00 21.36 211 PHE B C 1
ATOM 1403 O O . PHE B 1 83 ? -16.435 13.035 7.301 1.00 24.70 211 PHE B O 1
ATOM 1411 N N . GLY B 1 84 ? -18.046 13.438 8.866 1.00 20.66 212 GLY B N 1
ATOM 1412 C CA . GLY B 1 84 ? -18.372 12.023 9.107 1.00 21.31 212 GLY B CA 1
ATOM 1413 C C . GLY B 1 84 ? -18.426 11.722 10.589 1.00 20.14 212 GLY B C 1
ATOM 1414 O O . GLY B 1 84 ? -18.935 12.557 11.354 1.00 24.13 212 GLY B O 1
ATOM 1415 N N . TYR B 1 85 ? -17.884 10.572 10.974 1.00 17.25 213 TYR B N 1
ATOM 1416 C CA . TYR B 1 85 ? -17.874 10.126 12.384 1.00 16.17 213 TYR B CA 1
ATOM 1417 C C . TYR B 1 85 ? -16.434 10.089 12.879 1.00 16.34 213 TYR B C 1
ATOM 1418 O O . TYR B 1 85 ? -15.574 9.476 12.221 1.00 19.16 213 TYR B O 1
ATOM 1427 N N . HIS B 1 86 ? -16.199 10.745 14.008 1.00 14.29 214 HIS B N 1
ATOM 1428 C CA . HIS B 1 86 ? -14.847 10.772 14.605 1.00 14.48 214 HIS B CA 1
ATOM 1429 C C . HIS B 1 86 ? -14.786 9.879 15.841 1.00 14.50 214 HIS B C 1
ATOM 1430 O O . HIS B 1 86 ? -15.678 9.980 16.687 1.00 15.94 214 HIS B O 1
ATOM 1437 N N . ILE B 1 87 ? -13.752 9.048 15.912 1.00 13.85 215 ILE B N 1
ATOM 1438 C CA . ILE B 1 87 ? -13.399 8.339 17.170 1.00 14.42 215 ILE B CA 1
ATOM 1439 C C . ILE B 1 87 ? -12.207 9.145 17.688 1.00 13.00 215 ILE B C 1
ATOM 1440 O O . I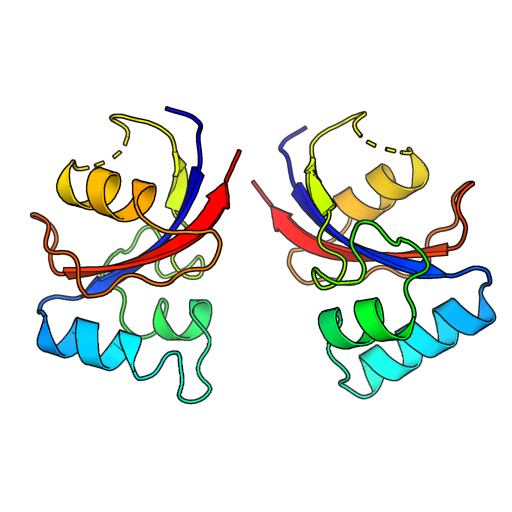LE B 1 87 ? -11.197 9.225 16.959 1.00 13.93 215 ILE B O 1
ATOM 1445 N N . ILE B 1 88 ? -12.359 9.771 18.853 1.00 13.60 216 ILE B N 1
ATOM 1446 C CA . ILE B 1 88 ? -11.341 10.722 19.384 1.00 12.63 216 ILE B CA 1
ATOM 1447 C C . ILE B 1 88 ? -10.618 10.138 20.598 1.00 13.98 216 ILE B C 1
ATOM 1448 O O . ILE B 1 88 ? -11.281 9.577 21.481 1.00 15.23 216 ILE B O 1
ATOM 1453 N N . LYS B 1 89 ? -9.300 10.318 20.643 1.00 13.67 217 LYS B N 1
ATOM 1454 C CA . LYS B 1 89 ? -8.496 9.903 21.817 1.00 14.63 217 LYS B CA 1
ATOM 1455 C C . LYS B 1 89 ? -7.699 11.122 22.276 1.00 13.96 217 LYS B C 1
ATOM 1456 O O . LYS B 1 89 ? -6.933 11.660 21.458 1.00 14.86 217 LYS B O 1
ATOM 1462 N N . VAL B 1 90 ? -7.913 11.572 23.508 1.00 14.56 218 VAL B N 1
ATOM 1463 C CA . VAL B 1 90 ? -7.087 12.698 24.025 1.00 15.01 218 VAL B CA 1
ATOM 1464 C C . VAL B 1 90 ? -5.787 12.081 24.547 1.00 15.99 218 VAL B C 1
ATOM 1465 O O . VAL B 1 90 ? -5.856 11.134 25.354 1.00 19.70 218 VAL B O 1
ATOM 1469 N N . THR B 1 91 ? -4.651 12.578 24.056 1.00 15.17 219 THR B N 1
ATOM 1470 C CA . THR B 1 91 ? -3.328 11.983 24.382 1.00 17.47 219 THR B CA 1
ATOM 1471 C C . THR B 1 91 ? -2.546 12.878 25.352 1.00 17.93 219 THR B C 1
ATOM 1472 O O . THR B 1 91 ? -1.596 12.371 25.981 1.00 20.96 219 THR B O 1
ATOM 1476 N N . ASP B 1 92 ? -2.920 14.152 25.476 1.00 16.41 220 ASP B N 1
ATOM 1477 C CA . ASP B 1 92 ? -2.205 15.029 26.441 1.00 18.61 220 ASP B CA 1
ATOM 1478 C C . ASP B 1 92 ? -3.108 16.223 26.760 1.00 17.57 220 ASP B C 1
ATOM 1479 O O . ASP B 1 92 ? -3.915 16.607 25.893 1.00 17.75 220 ASP B O 1
ATOM 1484 N N . ILE B 1 93 ? -2.981 16.765 27.973 1.00 20.16 221 ILE B N 1
ATOM 1485 C CA . ILE B 1 93 ? -3.793 17.931 28.433 1.00 20.75 221 ILE B CA 1
ATOM 1486 C C . ILE B 1 93 ? -2.848 18.943 29.088 1.00 23.32 221 ILE B C 1
ATOM 1487 O O . ILE B 1 93 ? -2.152 18.559 30.041 1.00 27.39 221 ILE B O 1
ATOM 1492 N N . GLU B 1 94 ? -2.835 20.185 28.590 1.00 24.35 222 GLU B N 1
ATOM 1493 C CA . GLU B 1 94 ? -1.966 21.254 29.154 1.00 27.03 222 GLU B CA 1
ATOM 1494 C C . GLU B 1 94 ? -2.396 21.543 30.599 1.00 31.76 222 GLU B C 1
ATOM 1495 O O . GLU B 1 94 ? -3.586 21.498 30.933 1.00 33.24 222 GLU B O 1
#

Foldseek 3Di:
DFKFKKFKAFAAAQVVQQVLVVVCVVPDPLLRSLLVGHPPPVPSPPSRTPGIDDPPPPPQVRVQQVVADAQRWDRWTQDPRHTMTMHTHGTD/DFKFKKFKAFAAALVVLVVLVVVVVVVDDLLVSLLVGHPPPVCSPVSRTPGIDDPPPPPQVRVQQVVDDAQDWGRWTQDPRHTMTMHTHGTD

Nearest PDB structures (foldseek):
  6xd8-assembly2_B  TM=1.011E+00  e=5.893E-18  Bacillus anthracis str. Sterne
  6vj6-assembly1_A  TM=9.757E-01  e=7.335E-13  Bacillus cereus ATCC 14579
  6vj4-assembly1_A-2  TM=9.828E-01  e=1.994E-12  Bacillus anthracis
  2m08-assembly1_A  TM=8.939E-01  e=4.126E-10  Nitrosopumilus maritimus SCM1
  2kgj-assembly1_A  TM=8.490E-01  e=2.481E-07  Escherichia coli K-12

Secondary structure (DSSP, 8-state):
---EEEEEEEESSHHHHHHHHHHTTTT--HHHHHHHH---HHHHTTTTEEEEE-TT--HHHHHHHTTSPTT-BPSPEEETTEEEEEEEEEE-/---EEEEEEEESSHHHHHHHHHHHHTT--HHHHHHHH---TTTGGGTTEEEEE-TT--HHHHHHHHTPPTT-BPPPEEETTEEEEEEEEEE-

InterPro domains:
  IPR000297 Peptidyl-prolyl cis-trans isomerase, PpiC-type [PF00639] (143-220)
  IPR000297 Peptidyl-prolyl cis-trans isomerase, PpiC-type [PS50198] (130-220)
  IPR023058 Peptidyl-prolyl cis-trans isomerase, PpiC-type, conserved site [PS01096] (159-180)
  IPR023059 Foldase protein PrsA [MF_01145] (1-278)
  IPR027304 Trigger factor/SurA domain superfamily [SSF109998] (34-160)
  IPR037041 Trigger factor, C-terminal domain superfamily [G3DSA:1.10.3120.10] (18-126)
  IPR046357 Peptidyl-prolyl cis-trans isomerase domain superfamily [G3DSA:3.10.50.40] (127-245)
  IPR050245 Bacterial extracellular foldase PrsA [PTHR47245] (1-277)

Radius of gyration: 18.15 Å; Cα contacts (8 Å, |Δi|>4): 374; chains: 2; bounding box: 47×37×37 Å

Organism: Bacillus anthracis (NCBI:txid1392)

Sequence (184 aa):
KPEIKASHILVKDEATAKKVKEEELGQGKSFEELAKKQYSEDTGSKEKGGDLGFFGAGKVKEFEDAAYKLKKDEVSEPVKSQFGYHIIKVTDIEKPEIKASHILVKDEATAKKVKEELGQGKSFEELAKQYSEDTGSKEKGGDLGFFGAGKVKEFEDAAYKLKKDEVSEPVKSQFGYHIIKVTDIE